Protein AF-A0A2Z2DZ79-F1 (afdb_monomer)

pLDDT: mean 79.97, std 24.57, range [27.0, 98.38]

Foldseek 3Di:
DEQFQFKFADKDWFWPFWAWDPVFDDHIAHAPGAGETETEGPDDQAFTWIKIKTDGHPPVQKIKIKIWDDHSDCVPDFIKIKIFIDGPVDDDGRCCRVPNDPLQGMDMDTADDWDWHDNQQWIKTWHWHGDPDSWIKIFIYIGGPDPVRGGPVVCVVVVHDDDPPVPPDDDDDDDDDDDDDDDDDDDDDDDDDDDDDDPPPDDGHIHTYD

Sequence (210 aa):
ENWSRFRLSSPQLEIKSGKVLDEFAPVNIDPGKQEICVIGNAGALSGTNGVIRWDIGSETGKTLSVMWSIPYNMQFWSTWVAVGLTSRQDLPTYKEMYSGKDETRFVRTKSGREFEFSDGQFLLKTYMDGGANSKPVLHLGLVPFNENDIASSIRKKLKLPVTNEDDFGLPHVAEKSSSLTNNAERLQSTCFCPCGAISVSRCGFNIVLL

Radius of gyration: 22.06 Å; Cα contacts (8 Å, |Δi|>4): 433; chains: 1; bounding box: 68×40×61 Å

Structure (mmCIF, N/CA/C/O backbone):
data_AF-A0A2Z2DZ79-F1
#
_entry.id   AF-A0A2Z2DZ79-F1
#
loop_
_atom_site.group_PDB
_atom_site.id
_atom_site.type_symbol
_atom_site.label_atom_id
_atom_site.label_alt_id
_atom_site.label_comp_id
_atom_site.label_asym_id
_atom_site.label_entity_id
_atom_site.label_seq_id
_atom_site.pdbx_PDB_ins_code
_atom_site.Cartn_x
_atom_site.Cartn_y
_atom_site.Cartn_z
_atom_site.occupancy
_atom_site.B_iso_or_equiv
_atom_site.auth_seq_id
_atom_site.auth_comp_id
_atom_site.auth_asym_id
_atom_site.auth_atom_id
_atom_site.pdbx_PDB_model_num
ATOM 1 N N . GLU A 1 1 ? -1.569 -6.706 4.201 1.00 95.00 1 GLU A N 1
ATOM 2 C CA . GLU A 1 1 ? -2.491 -7.463 5.036 1.00 95.00 1 GLU A CA 1
ATOM 3 C C . GLU A 1 1 ? -3.337 -6.412 5.690 1.00 95.00 1 GLU A C 1
ATOM 5 O O . GLU A 1 1 ? -2.799 -5.406 6.149 1.00 95.00 1 GLU A O 1
ATOM 10 N N . ASN A 1 2 ? -4.644 -6.576 5.618 1.00 97.75 2 ASN A N 1
ATOM 11 C CA . ASN A 1 2 ? -5.560 -5.604 6.167 1.00 97.75 2 ASN A CA 1
ATOM 12 C C . ASN A 1 2 ? -5.906 -6.020 7.593 1.00 97.75 2 ASN A C 1
ATOM 14 O O . ASN A 1 2 ? -6.683 -6.954 7.774 1.00 97.75 2 ASN A O 1
ATOM 18 N N . TRP A 1 3 ? -5.328 -5.356 8.597 1.00 97.81 3 TRP A N 1
ATOM 19 C CA . TRP A 1 3 ? -5.643 -5.659 9.992 1.00 97.81 3 TRP A CA 1
ATOM 20 C C . TRP A 1 3 ? -6.877 -4.920 10.505 1.00 97.81 3 TRP A C 1
ATOM 22 O O . TRP A 1 3 ? -7.360 -5.199 11.603 1.00 97.81 3 TRP A O 1
ATOM 32 N N . SER A 1 4 ? -7.402 -3.992 9.709 1.00 97.38 4 SER A N 1
ATOM 33 C CA . SER A 1 4 ? -8.559 -3.190 10.071 1.00 97.38 4 SER A CA 1
ATOM 34 C C . SER A 1 4 ? -9.879 -3.886 9.738 1.00 97.38 4 SER A C 1
ATOM 36 O O . SER A 1 4 ? -9.943 -4.775 8.886 1.00 97.38 4 SER A O 1
ATOM 38 N N . ARG A 1 5 ? -10.953 -3.447 10.394 1.00 96.69 5 ARG A N 1
ATOM 39 C CA . ARG A 1 5 ? -12.340 -3.802 10.082 1.00 96.69 5 ARG A CA 1
ATOM 40 C C . ARG A 1 5 ? -12.837 -3.157 8.786 1.00 96.69 5 ARG A C 1
ATOM 42 O O . ARG A 1 5 ? -13.882 -3.550 8.280 1.00 96.69 5 ARG A O 1
ATOM 49 N N . PHE A 1 6 ? -12.102 -2.184 8.249 1.00 97.69 6 PHE A N 1
ATOM 50 C CA . PHE A 1 6 ? -12.453 -1.478 7.022 1.00 97.69 6 PHE A CA 1
ATOM 51 C C . PHE A 1 6 ? -11.978 -2.263 5.810 1.00 97.69 6 PHE A C 1
ATOM 53 O O . PHE A 1 6 ? -10.841 -2.723 5.764 1.00 97.69 6 PHE A O 1
ATOM 60 N N . ARG A 1 7 ? -12.827 -2.403 4.793 1.00 97.62 7 ARG A N 1
ATOM 61 C CA . ARG A 1 7 ? -12.432 -3.031 3.530 1.00 97.62 7 ARG A CA 1
ATOM 62 C C . ARG A 1 7 ? -11.525 -2.091 2.731 1.00 97.62 7 ARG A C 1
ATOM 64 O O . ARG A 1 7 ? -11.863 -0.922 2.554 1.00 97.62 7 ARG A O 1
ATOM 71 N N . LEU A 1 8 ? -10.426 -2.618 2.190 1.00 98.19 8 LEU A N 1
ATOM 72 C CA . LEU A 1 8 ? -9.636 -1.913 1.179 1.00 98.19 8 LEU A CA 1
ATOM 73 C C . LEU A 1 8 ? -10.311 -2.094 -0.173 1.00 98.19 8 LEU A C 1
ATOM 75 O O . LEU A 1 8 ? -10.482 -3.220 -0.641 1.00 98.19 8 LEU A O 1
ATOM 79 N N . SER A 1 9 ? -10.737 -0.995 -0.776 1.00 97.56 9 SER A N 1
ATOM 80 C CA . SER A 1 9 ? -11.612 -1.002 -1.946 1.00 97.56 9 SER A CA 1
ATOM 81 C C . SER A 1 9 ? -11.078 -0.123 -3.067 1.00 97.56 9 SER A C 1
ATOM 83 O O . SER A 1 9 ? -10.158 0.666 -2.857 1.00 97.56 9 SER A O 1
ATOM 85 N N . SER A 1 10 ? -11.659 -0.276 -4.257 1.00 96.06 10 SER A N 1
ATOM 86 C CA . SER A 1 10 ? -11.358 0.547 -5.432 1.00 96.06 10 SER A CA 1
ATOM 87 C C . SER A 1 10 ? -9.857 0.588 -5.745 1.00 96.06 10 SER A C 1
ATOM 89 O O . SER A 1 10 ? -9.269 1.669 -5.701 1.00 96.06 10 SER A O 1
ATOM 91 N N . PRO A 1 11 ? -9.211 -0.563 -6.030 1.00 96.62 11 PRO A N 1
ATOM 92 C CA . PRO A 1 11 ? -7.806 -0.581 -6.402 1.00 96.62 11 PRO A CA 1
ATOM 93 C C . PRO A 1 11 ? -7.573 0.325 -7.612 1.00 96.62 11 PRO A C 1
ATOM 95 O O . PRO A 1 11 ? -8.168 0.132 -8.672 1.00 96.62 11 PRO A O 1
ATOM 98 N N . GLN A 1 12 ? -6.696 1.311 -7.459 1.00 96.25 12 GLN A N 1
ATOM 99 C CA . GLN A 1 12 ? -6.299 2.217 -8.533 1.00 96.25 12 GLN A CA 1
ATOM 100 C C . GLN A 1 12 ? -4.823 2.037 -8.828 1.00 96.25 12 GLN A C 1
ATOM 102 O O . GLN A 1 12 ? -3.996 2.002 -7.918 1.00 96.25 12 GLN A O 1
ATOM 107 N N . LEU A 1 13 ? -4.490 1.969 -10.111 1.00 95.31 13 LEU A N 1
ATOM 108 C CA . LEU A 1 13 ? -3.145 1.675 -10.562 1.00 95.31 13 LEU A CA 1
ATOM 109 C C . LEU A 1 13 ? -2.603 2.806 -11.435 1.00 95.31 13 LEU A C 1
ATOM 111 O O . LEU A 1 13 ? -3.198 3.170 -12.445 1.00 95.31 13 LEU A O 1
ATOM 115 N N . GLU A 1 14 ? -1.436 3.324 -11.070 1.00 95.94 14 GLU A N 1
ATOM 116 C CA . GLU A 1 14 ? -0.640 4.239 -11.883 1.00 95.94 14 GLU A CA 1
ATOM 117 C C . GLU A 1 14 ? 0.684 3.552 -12.243 1.00 95.94 14 GLU A C 1
ATOM 119 O O . GLU A 1 14 ? 1.668 3.668 -11.514 1.00 95.94 14 GLU A O 1
ATOM 124 N N . ILE A 1 15 ? 0.721 2.823 -13.363 1.00 94.38 15 ILE A N 1
ATOM 125 C CA . ILE A 1 15 ? 1.962 2.221 -13.878 1.00 94.38 15 ILE A CA 1
ATOM 126 C C . ILE A 1 15 ? 2.735 3.246 -14.705 1.00 94.38 15 ILE A C 1
ATOM 128 O O . ILE A 1 15 ? 2.189 3.848 -15.630 1.00 94.38 15 ILE A O 1
ATOM 132 N N . LYS A 1 16 ? 4.026 3.412 -14.404 1.00 94.44 16 LYS A N 1
ATOM 133 C CA . LYS A 1 16 ? 4.978 4.134 -15.263 1.00 94.44 16 LYS A CA 1
ATOM 134 C C . LYS A 1 16 ? 5.796 3.171 -16.124 1.00 94.44 16 LYS A C 1
ATOM 136 O O . LYS A 1 16 ? 6.059 3.478 -17.283 1.00 94.44 16 LYS A O 1
ATOM 141 N N . SER A 1 17 ? 6.155 2.009 -15.582 1.00 92.38 17 SER A N 1
ATOM 142 C CA . SER A 1 17 ? 6.848 0.924 -16.283 1.00 92.38 17 SER A CA 1
ATOM 143 C C . SER A 1 17 ? 6.480 -0.424 -15.671 1.00 92.38 17 SER A C 1
ATOM 145 O O . SER A 1 17 ? 6.331 -0.541 -14.453 1.00 92.38 17 SER A O 1
ATOM 147 N N . GLY A 1 18 ? 6.393 -1.454 -16.510 1.00 91.56 18 GLY A N 1
ATOM 148 C CA . GLY A 1 18 ? 5.979 -2.801 -16.119 1.00 91.56 18 GLY A CA 1
ATOM 149 C C . GLY A 1 18 ? 4.565 -3.146 -16.582 1.00 91.56 18 GLY A C 1
ATOM 150 O O . GLY A 1 18 ? 3.892 -2.352 -17.238 1.00 91.56 18 GLY A O 1
ATOM 151 N N . LYS A 1 19 ? 4.129 -4.360 -16.261 1.00 92.25 19 LYS A N 1
ATOM 152 C CA . LYS A 1 19 ? 2.806 -4.891 -16.571 1.00 92.25 19 LYS A CA 1
ATOM 153 C C . LYS A 1 19 ? 2.310 -5.720 -15.390 1.00 92.25 19 LYS A C 1
ATOM 155 O O . LYS A 1 19 ? 3.049 -6.522 -14.828 1.00 92.25 19 LYS A O 1
ATOM 160 N N . VAL A 1 20 ? 1.050 -5.527 -15.024 1.00 92.50 20 VAL A N 1
ATOM 161 C CA . VAL A 1 20 ? 0.375 -6.380 -14.040 1.00 92.50 20 VAL A CA 1
ATOM 162 C C . VAL A 1 20 ? 0.047 -7.719 -14.689 1.00 92.50 20 VAL A C 1
ATOM 164 O O . VAL A 1 20 ? -0.392 -7.756 -15.839 1.00 92.50 20 VAL A O 1
ATOM 167 N N . LEU A 1 21 ? 0.285 -8.816 -13.975 1.00 90.50 21 LEU A N 1
ATOM 168 C CA . LEU A 1 21 ? -0.169 -10.128 -14.422 1.00 90.50 21 LEU A CA 1
ATOM 169 C C . LEU A 1 21 ? -1.670 -10.226 -14.154 1.00 90.50 21 LEU A C 1
ATOM 171 O O . LEU A 1 21 ? -2.088 -10.071 -13.011 1.00 90.50 21 LEU A O 1
ATOM 175 N N . ASP A 1 22 ? -2.462 -10.499 -15.190 1.00 89.38 22 ASP A N 1
ATOM 176 C CA . ASP A 1 22 ? -3.930 -10.444 -15.112 1.00 89.38 22 ASP A CA 1
ATOM 177 C C . ASP A 1 22 ? -4.507 -11.379 -14.029 1.00 89.38 22 ASP A C 1
ATOM 179 O O . ASP A 1 22 ? -5.455 -11.013 -13.340 1.00 89.38 22 ASP A O 1
ATOM 183 N N . GLU A 1 23 ? -3.890 -12.548 -13.817 1.00 90.56 23 GLU A N 1
ATOM 184 C CA . GLU A 1 23 ? -4.270 -13.513 -12.768 1.00 90.56 23 GLU A CA 1
ATOM 185 C C . GLU A 1 23 ? -4.025 -12.990 -11.339 1.00 90.56 23 GLU A C 1
ATOM 187 O O . GLU A 1 23 ? -4.678 -13.420 -10.393 1.00 90.56 23 GLU A O 1
ATOM 192 N N . PHE A 1 24 ? -3.118 -12.023 -11.184 1.00 92.56 24 PHE A N 1
ATOM 193 C CA . PHE A 1 24 ? -2.715 -11.439 -9.904 1.00 92.56 24 PHE A CA 1
ATOM 194 C C . PHE A 1 24 ? -2.905 -9.920 -9.889 1.00 92.56 24 PHE A C 1
ATOM 196 O O . PHE A 1 24 ? -2.096 -9.183 -9.312 1.00 92.56 24 PHE A O 1
ATOM 203 N N . ALA A 1 25 ? -3.950 -9.437 -10.559 1.00 93.44 25 ALA A N 1
ATOM 204 C CA . ALA A 1 25 ? -4.287 -8.027 -10.544 1.00 93.44 25 ALA A CA 1
ATOM 205 C C . ALA A 1 25 ? -4.684 -7.563 -9.127 1.00 93.44 25 ALA A C 1
ATOM 207 O O . ALA A 1 25 ? -5.243 -8.343 -8.355 1.00 93.44 25 ALA A O 1
ATOM 208 N N . PRO A 1 26 ? -4.430 -6.293 -8.759 1.00 94.69 26 PRO A N 1
ATOM 209 C CA . PRO A 1 26 ? -4.903 -5.744 -7.495 1.00 94.69 26 PRO A CA 1
ATOM 210 C C . PRO A 1 26 ? -6.422 -5.890 -7.344 1.00 94.69 26 PRO A C 1
ATOM 212 O O . PRO A 1 26 ? -7.187 -5.433 -8.193 1.00 94.69 26 PRO A O 1
ATOM 215 N N . VAL A 1 27 ? -6.856 -6.471 -6.227 1.00 96.31 27 VAL A N 1
ATOM 216 C CA . VAL A 1 27 ? -8.272 -6.643 -5.877 1.00 96.31 27 VAL A CA 1
ATOM 217 C C . VAL A 1 27 ? -8.623 -5.888 -4.595 1.00 96.31 27 VAL A C 1
ATOM 219 O O . VAL A 1 27 ? -7.759 -5.335 -3.908 1.00 96.31 27 VAL A O 1
ATOM 222 N N . ASN A 1 28 ? -9.914 -5.862 -4.267 1.00 97.50 28 ASN A N 1
ATOM 223 C CA . ASN A 1 28 ? -10.387 -5.390 -2.971 1.00 97.50 28 ASN A CA 1
ATOM 224 C C . ASN A 1 28 ? -9.962 -6.370 -1.863 1.00 97.50 28 ASN A C 1
ATOM 226 O O . ASN A 1 28 ? -10.183 -7.570 -2.006 1.00 97.50 28 ASN A O 1
ATOM 230 N N . ILE A 1 29 ? -9.459 -5.866 -0.734 1.00 97.81 29 ILE A N 1
ATOM 231 C CA . ILE A 1 29 ? -8.951 -6.686 0.378 1.00 97.81 29 ILE A CA 1
ATOM 232 C C . ILE A 1 29 ? -9.915 -6.604 1.557 1.00 97.81 29 ILE A C 1
ATOM 234 O O . ILE A 1 29 ? -10.105 -5.542 2.160 1.00 97.81 29 ILE A O 1
ATOM 238 N N . ASP A 1 30 ? -10.509 -7.743 1.897 1.00 97.62 30 ASP A N 1
ATOM 239 C CA . ASP A 1 30 ? -11.457 -7.842 3.000 1.00 97.62 30 ASP A CA 1
ATOM 240 C C . ASP A 1 30 ? -10.807 -7.675 4.386 1.00 97.62 30 ASP A C 1
ATOM 242 O O . ASP A 1 30 ? -9.598 -7.880 4.548 1.00 97.62 30 ASP A O 1
ATOM 246 N N . PRO A 1 31 ? -11.594 -7.299 5.408 1.00 97.81 31 PRO A N 1
ATOM 247 C CA . PRO A 1 31 ? -11.111 -7.181 6.779 1.00 97.81 31 PRO A CA 1
ATOM 248 C C . PRO A 1 31 ? -10.427 -8.451 7.297 1.00 97.81 31 PRO A C 1
ATOM 250 O O . PRO A 1 31 ? -10.979 -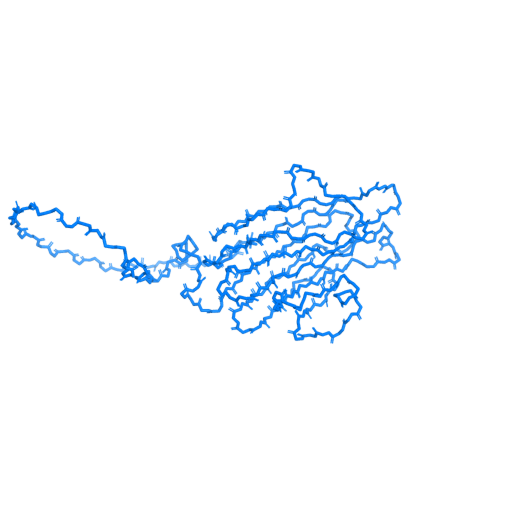9.554 7.248 1.00 97.81 31 PRO A O 1
ATOM 253 N N . GLY A 1 32 ? -9.213 -8.303 7.828 1.00 95.75 32 GLY A N 1
ATOM 254 C CA . GLY A 1 32 ? -8.418 -9.413 8.357 1.00 95.75 32 GLY A CA 1
ATOM 255 C C . GLY A 1 32 ? -7.926 -10.404 7.300 1.00 95.75 32 GLY A C 1
ATOM 256 O O . GLY A 1 32 ? -7.592 -11.544 7.640 1.00 95.75 32 GLY A O 1
ATOM 257 N N . LYS A 1 33 ? -7.929 -10.006 6.023 1.00 96.88 33 LYS A N 1
ATOM 258 C CA . LYS A 1 33 ? -7.415 -10.796 4.902 1.00 96.88 33 LYS A CA 1
ATOM 259 C C . LYS A 1 33 ? -6.097 -10.241 4.375 1.00 96.88 33 LYS A C 1
ATOM 261 O O . LYS A 1 33 ? -5.703 -9.091 4.599 1.00 96.88 33 LYS A O 1
ATOM 266 N N . GLN A 1 34 ? -5.419 -11.107 3.641 1.00 95.00 34 GLN A N 1
ATOM 267 C CA . GLN A 1 34 ? -4.212 -10.808 2.903 1.00 95.00 34 GLN A CA 1
ATOM 268 C C . GLN A 1 34 ? -4.425 -11.253 1.462 1.00 95.00 34 GLN A C 1
ATOM 270 O O . GLN A 1 34 ? -4.861 -12.375 1.238 1.00 95.00 34 GLN A O 1
ATOM 275 N N . GLU A 1 35 ? -4.060 -10.391 0.522 1.00 94.94 35 GLU A N 1
ATOM 276 C CA . GLU A 1 35 ? -4.033 -10.712 -0.905 1.00 94.94 35 GLU A CA 1
ATOM 277 C C . GLU A 1 35 ? -2.590 -10.759 -1.429 1.00 94.94 35 GLU A C 1
ATOM 279 O O . GLU A 1 35 ? -1.631 -10.627 -0.661 1.00 94.94 35 GLU A O 1
ATOM 284 N N . ILE A 1 36 ? -2.422 -10.970 -2.731 1.00 94.38 36 ILE A N 1
ATOM 285 C CA . ILE A 1 36 ? -1.136 -10.867 -3.427 1.00 94.38 36 ILE A CA 1
ATOM 286 C C . ILE A 1 36 ? -1.382 -10.158 -4.756 1.00 94.38 36 ILE A C 1
ATOM 288 O O . ILE A 1 36 ? -2.388 -10.398 -5.416 1.00 94.38 36 ILE A O 1
ATOM 292 N N . CYS A 1 37 ? -0.455 -9.287 -5.144 1.00 93.06 37 CYS A N 1
ATOM 293 C CA . CYS A 1 37 ? -0.412 -8.692 -6.476 1.00 93.06 37 CYS A CA 1
ATOM 294 C C . CYS A 1 37 ? 0.949 -8.987 -7.106 1.00 93.06 37 CYS A C 1
ATOM 296 O O . CYS A 1 37 ? 1.968 -8.941 -6.405 1.00 93.06 37 CYS A O 1
ATOM 298 N N . VAL A 1 38 ? 0.964 -9.272 -8.412 1.00 94.00 38 VAL A N 1
ATOM 299 C CA . VAL A 1 38 ? 2.201 -9.531 -9.157 1.00 94.00 38 VAL A CA 1
ATOM 300 C C . VAL A 1 38 ? 2.356 -8.556 -10.317 1.00 94.00 38 VAL A C 1
ATOM 302 O O . VAL A 1 38 ? 1.483 -8.437 -11.180 1.00 94.00 38 VAL A O 1
ATOM 305 N N . ILE A 1 39 ? 3.500 -7.871 -10.351 1.00 93.25 39 ILE A N 1
ATOM 306 C CA . ILE A 1 39 ? 3.833 -6.891 -11.390 1.00 93.25 39 ILE A CA 1
ATOM 307 C C . ILE A 1 39 ? 5.177 -7.270 -11.982 1.00 93.25 39 ILE A C 1
ATOM 309 O O . ILE A 1 39 ? 6.182 -7.278 -11.276 1.00 93.25 39 ILE A O 1
ATOM 313 N N . GLY A 1 40 ? 5.174 -7.582 -13.272 1.00 88.50 40 GLY A N 1
ATOM 314 C CA . GLY A 1 40 ? 6.362 -7.938 -14.034 1.00 88.50 40 GLY A CA 1
ATOM 315 C C . GLY A 1 40 ? 6.895 -6.775 -14.861 1.00 88.50 40 GLY A C 1
ATOM 316 O O . GLY A 1 40 ? 6.210 -5.774 -15.098 1.00 88.50 40 GLY A O 1
ATOM 317 N N . ASN A 1 41 ? 8.116 -6.909 -15.362 1.00 84.94 41 ASN A N 1
ATOM 318 C CA . ASN A 1 41 ? 8.631 -6.050 -16.421 1.00 84.94 41 ASN A CA 1
ATOM 319 C C . ASN A 1 41 ? 7.824 -6.194 -17.729 1.00 84.94 41 ASN A C 1
ATOM 321 O O . ASN A 1 41 ? 7.319 -7.259 -18.072 1.00 84.94 41 ASN A O 1
ATOM 325 N N . ALA A 1 42 ? 7.712 -5.101 -18.488 1.00 79.19 42 ALA A N 1
ATOM 326 C CA . ALA A 1 42 ? 7.020 -5.103 -19.783 1.00 79.19 42 ALA A CA 1
ATOM 327 C C . ALA A 1 42 ? 7.952 -5.455 -20.962 1.00 79.19 42 ALA A C 1
ATOM 329 O O . ALA A 1 42 ? 7.480 -5.680 -22.074 1.00 79.19 42 ALA A O 1
ATOM 330 N N . GLY A 1 43 ? 9.271 -5.500 -20.738 1.00 76.25 43 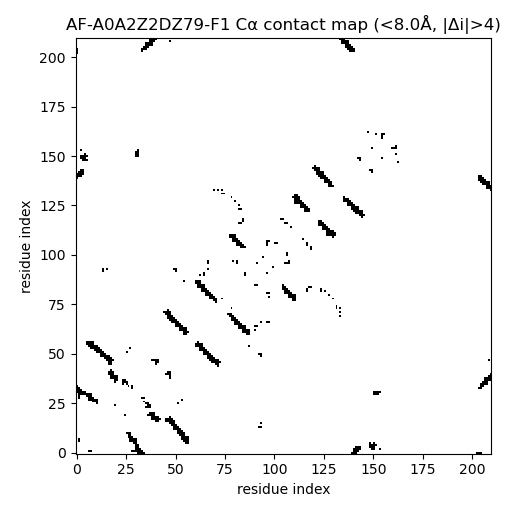GLY A N 1
ATOM 331 C CA . GLY A 1 43 ? 10.272 -5.795 -21.761 1.00 76.25 43 GLY A CA 1
ATOM 332 C C . GLY A 1 43 ? 11.666 -6.097 -21.199 1.00 76.25 43 GLY A C 1
ATOM 333 O O . GLY A 1 43 ? 11.929 -5.965 -20.003 1.00 76.25 43 GLY A O 1
ATOM 334 N N . ALA A 1 44 ? 12.578 -6.494 -22.092 1.00 67.44 44 ALA A N 1
ATOM 335 C CA . ALA A 1 44 ? 13.868 -7.094 -21.737 1.00 67.44 44 ALA A CA 1
ATOM 336 C C . ALA A 1 44 ? 14.837 -6.176 -20.968 1.00 67.44 44 ALA A C 1
ATOM 338 O O . ALA A 1 44 ? 15.655 -6.684 -20.216 1.00 67.44 44 ALA A O 1
ATOM 339 N N . LEU A 1 45 ? 14.753 -4.852 -21.138 1.00 76.94 45 LEU A N 1
ATOM 340 C CA . LEU A 1 45 ? 15.653 -3.871 -20.504 1.00 76.94 45 LEU A CA 1
ATOM 341 C C . LEU A 1 45 ? 14.900 -2.855 -19.627 1.00 76.94 45 LEU A C 1
ATOM 343 O O . LEU A 1 45 ? 15.395 -1.760 -19.362 1.00 76.94 45 LEU A O 1
ATOM 347 N N . SER A 1 46 ? 13.677 -3.189 -19.208 1.00 83.31 46 SER A N 1
ATOM 348 C CA . SER A 1 46 ? 12.830 -2.317 -18.388 1.00 83.31 46 SER A CA 1
ATOM 349 C C . SER A 1 46 ? 12.698 -2.859 -16.970 1.00 83.31 46 SER A C 1
ATOM 351 O O . SER A 1 46 ? 12.515 -4.059 -16.790 1.00 83.31 46 SER A O 1
ATOM 353 N N . GLY A 1 47 ? 12.746 -1.967 -15.983 1.00 88.62 47 GLY A N 1
ATOM 354 C CA . GLY A 1 47 ? 12.328 -2.272 -14.617 1.00 88.62 47 GLY A CA 1
ATOM 355 C C . GLY A 1 47 ? 10.819 -2.090 -14.429 1.00 88.62 47 GLY A C 1
ATOM 356 O O . GLY A 1 47 ? 10.083 -1.857 -15.396 1.00 88.62 47 GLY A O 1
ATOM 357 N N . THR A 1 48 ? 10.361 -2.127 -13.180 1.00 93.19 48 THR A N 1
ATOM 358 C CA . THR A 1 48 ? 8.958 -1.874 -12.826 1.00 93.19 48 THR A CA 1
ATOM 359 C C . THR A 1 48 ? 8.853 -0.691 -11.881 1.00 93.19 48 THR A C 1
ATOM 361 O O . THR A 1 48 ? 9.617 -0.562 -10.926 1.00 93.19 48 THR A O 1
ATOM 364 N N . ASN A 1 49 ? 7.918 0.212 -12.149 1.00 95.00 49 ASN A N 1
ATOM 365 C CA . ASN A 1 49 ? 7.642 1.326 -11.257 1.00 95.00 49 ASN A CA 1
ATOM 366 C C . ASN A 1 49 ? 6.215 1.848 -11.421 1.00 95.00 49 ASN A C 1
ATOM 368 O O . ASN A 1 49 ? 5.635 1.851 -12.512 1.00 95.00 49 ASN A O 1
ATOM 372 N N . GLY A 1 50 ? 5.645 2.289 -10.308 1.00 96.69 50 GLY A N 1
ATOM 373 C CA . GLY A 1 50 ? 4.268 2.748 -10.266 1.00 96.69 50 GLY A CA 1
ATOM 374 C C . GLY A 1 50 ? 3.758 2.957 -8.852 1.00 96.69 50 GLY A C 1
ATOM 375 O O . GLY A 1 50 ? 4.518 2.891 -7.884 1.00 96.69 50 GLY A O 1
ATOM 376 N N . VAL A 1 51 ? 2.462 3.242 -8.761 1.00 97.88 51 VAL A N 1
ATOM 377 C CA . VAL A 1 51 ? 1.719 3.382 -7.506 1.00 97.88 51 VAL A CA 1
ATOM 378 C C . VAL A 1 51 ? 0.447 2.544 -7.583 1.00 97.88 51 VAL A C 1
ATOM 380 O O . VAL A 1 51 ? -0.267 2.605 -8.584 1.00 97.88 51 VAL A O 1
ATOM 383 N N . ILE A 1 52 ? 0.145 1.790 -6.527 1.00 97.50 52 ILE A N 1
ATOM 384 C CA . ILE A 1 52 ? -1.175 1.195 -6.302 1.00 97.50 52 ILE A CA 1
ATOM 385 C C . ILE A 1 52 ? -1.821 1.919 -5.132 1.00 97.50 52 ILE A C 1
ATOM 387 O O . ILE A 1 52 ? -1.149 2.244 -4.150 1.00 97.50 52 ILE A O 1
ATOM 391 N N . ARG A 1 53 ? -3.124 2.162 -5.237 1.00 97.81 53 ARG A N 1
ATOM 392 C CA . ARG A 1 53 ? -3.914 2.803 -4.194 1.00 97.81 53 ARG A CA 1
ATOM 393 C C . ARG A 1 53 ? -5.148 1.986 -3.850 1.00 97.81 53 ARG A C 1
ATOM 395 O O . ARG A 1 53 ? -5.704 1.336 -4.731 1.00 97.81 53 ARG A O 1
ATOM 402 N N . TRP A 1 54 ? -5.580 2.069 -2.597 1.00 98.25 54 TRP A N 1
ATOM 403 C CA . TRP A 1 54 ? -6.850 1.519 -2.121 1.00 98.25 54 TRP A CA 1
ATOM 404 C C . TRP A 1 54 ? -7.532 2.490 -1.169 1.00 98.25 54 TRP A C 1
ATOM 406 O O . TRP A 1 54 ? -6.895 3.023 -0.263 1.00 98.25 54 TRP A O 1
ATOM 416 N N . ASP A 1 55 ? -8.839 2.650 -1.311 1.00 97.88 55 ASP A N 1
ATOM 417 C CA . ASP A 1 55 ? -9.655 3.386 -0.351 1.00 97.88 55 ASP A CA 1
ATOM 418 C C . ASP A 1 55 ? -9.916 2.534 0.897 1.00 97.88 55 ASP A C 1
ATOM 420 O O . ASP A 1 55 ? -10.283 1.360 0.783 1.00 97.88 55 ASP A O 1
ATOM 424 N N . ILE A 1 56 ? -9.750 3.117 2.085 1.00 97.75 56 ILE A N 1
ATOM 425 C CA . ILE A 1 56 ? -9.845 2.423 3.377 1.00 97.75 56 ILE A CA 1
ATOM 426 C C . ILE A 1 56 ? -11.245 2.618 3.962 1.00 97.75 56 ILE A C 1
ATOM 428 O O . ILE A 1 56 ? -11.447 3.478 4.807 1.00 97.75 56 ILE A O 1
ATOM 432 N N . GLY A 1 57 ? -12.239 1.840 3.538 1.00 94.56 57 GLY A N 1
ATOM 433 C CA . GLY A 1 57 ? -13.631 2.086 3.938 1.00 94.56 57 GLY A CA 1
ATOM 434 C C . GLY A 1 57 ? -14.178 3.432 3.429 1.00 94.56 57 GLY A C 1
ATOM 435 O O . GLY A 1 57 ? -13.454 4.387 3.149 1.00 94.56 57 GLY A O 1
ATOM 436 N N . SER A 1 58 ? -15.492 3.525 3.266 1.00 90.44 58 SER A N 1
ATOM 437 C CA . SER A 1 58 ? -16.131 4.756 2.776 1.00 90.44 58 SER A CA 1
ATOM 438 C C . SER A 1 58 ? -16.084 5.901 3.790 1.00 90.44 58 SER A C 1
ATOM 440 O O . SER A 1 58 ? -15.995 7.066 3.413 1.00 90.44 58 SER A O 1
ATOM 442 N N . GLU A 1 59 ? -16.139 5.553 5.068 1.00 91.88 59 GLU A N 1
ATOM 443 C CA . GLU A 1 59 ? -16.341 6.432 6.213 1.00 91.88 59 GLU A CA 1
ATOM 444 C C . GLU A 1 59 ? -15.055 7.089 6.714 1.00 91.88 59 GLU A C 1
ATOM 446 O O . GLU A 1 59 ? -15.118 8.120 7.377 1.00 91.88 59 GLU A O 1
ATOM 451 N N . THR A 1 60 ? -13.883 6.534 6.391 1.00 94.69 60 THR A N 1
ATOM 452 C CA . THR A 1 60 ? -12.610 7.117 6.842 1.00 94.69 60 THR A CA 1
ATOM 453 C C . THR A 1 60 ? -12.185 8.303 5.977 1.00 94.69 60 THR A C 1
ATOM 455 O O . THR A 1 60 ? -11.421 9.151 6.431 1.00 94.69 60 THR A O 1
ATOM 458 N N . GLY A 1 61 ? -12.634 8.347 4.715 1.00 95.06 61 GLY A N 1
ATOM 459 C CA . GLY A 1 61 ? -12.175 9.318 3.719 1.00 95.06 61 GLY A CA 1
ATOM 460 C C . GLY A 1 61 ? -10.700 9.170 3.315 1.00 95.06 61 GLY A C 1
ATOM 461 O O . GLY A 1 61 ? -10.173 10.059 2.644 1.00 95.06 61 GLY A O 1
ATOM 462 N N . LYS A 1 62 ? -10.031 8.078 3.713 1.00 96.62 62 LYS A N 1
ATOM 463 C CA . LYS A 1 62 ? -8.593 7.860 3.509 1.00 96.62 62 LYS A CA 1
ATOM 464 C C . LYS A 1 62 ? -8.304 6.865 2.390 1.00 96.62 62 LYS A C 1
ATOM 466 O O . LYS A 1 62 ? -9.036 5.899 2.179 1.00 96.62 62 LYS A O 1
ATOM 471 N N . THR A 1 63 ? -7.162 7.064 1.748 1.00 97.94 63 THR A N 1
ATOM 472 C CA . THR A 1 63 ? -6.619 6.202 0.704 1.00 97.94 63 THR A CA 1
ATOM 473 C C . THR A 1 63 ? -5.194 5.794 1.074 1.00 97.94 63 THR A C 1
ATOM 475 O O . THR A 1 63 ? -4.323 6.628 1.327 1.00 97.94 63 THR A O 1
ATOM 478 N N . LEU A 1 64 ? -4.951 4.486 1.087 1.00 98.25 64 LEU A N 1
ATOM 479 C CA . LEU A 1 64 ? -3.627 3.885 1.162 1.00 98.25 64 LEU A CA 1
ATOM 480 C C . LEU A 1 64 ? -2.953 4.011 -0.202 1.00 98.25 64 LEU A C 1
ATOM 482 O O . LEU A 1 64 ? -3.514 3.552 -1.191 1.00 98.25 64 LEU A O 1
ATOM 486 N N . SER A 1 65 ? -1.743 4.562 -0.249 1.00 98.06 65 SER A N 1
ATOM 487 C CA . SER A 1 65 ? -0.910 4.614 -1.455 1.00 98.06 65 SER A CA 1
ATOM 488 C C . SER A 1 65 ? 0.390 3.843 -1.251 1.00 98.06 65 SER A C 1
ATOM 490 O O . SER A 1 65 ? 1.057 3.999 -0.229 1.00 98.06 65 SER A O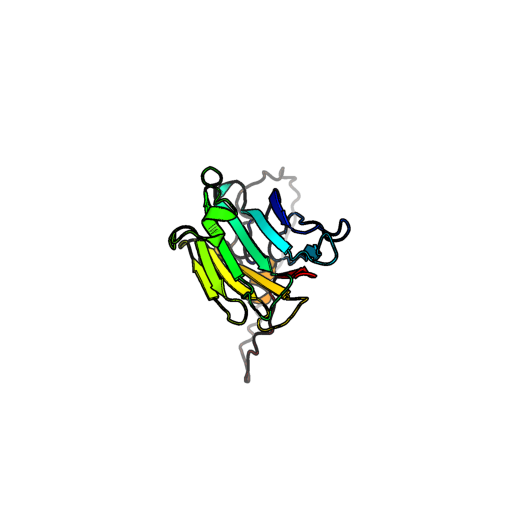 1
ATOM 492 N N . VAL A 1 66 ? 0.767 3.031 -2.238 1.00 97.94 66 VAL A N 1
ATOM 493 C CA . VAL A 1 66 ? 1.968 2.186 -2.230 1.00 97.94 66 VAL A CA 1
ATOM 494 C C . VAL A 1 66 ? 2.725 2.388 -3.535 1.00 97.94 66 VAL A C 1
ATOM 496 O O . VAL A 1 66 ? 2.253 1.993 -4.597 1.00 97.94 66 VAL A O 1
ATOM 499 N N . MET A 1 67 ? 3.905 2.995 -3.457 1.00 97.44 67 MET A N 1
ATOM 500 C CA . MET A 1 67 ? 4.810 3.215 -4.582 1.00 97.44 67 MET A CA 1
ATOM 501 C C . MET A 1 67 ? 5.957 2.214 -4.543 1.00 97.44 67 MET A C 1
ATOM 503 O O . MET A 1 67 ? 6.545 1.978 -3.485 1.00 97.44 67 MET A O 1
ATOM 507 N N . TRP A 1 68 ? 6.326 1.690 -5.708 1.00 96.06 68 TRP A N 1
ATOM 508 C CA . TRP A 1 68 ? 7.561 0.933 -5.895 1.00 96.06 68 TRP A CA 1
ATOM 509 C C . TRP A 1 68 ? 8.337 1.465 -7.096 1.00 96.06 68 TRP A C 1
ATOM 511 O O . TRP A 1 68 ? 7.774 1.978 -8.067 1.00 96.06 68 TRP A O 1
ATOM 521 N N . SER A 1 69 ? 9.654 1.302 -7.034 1.00 94.69 69 SER A N 1
ATOM 522 C CA . SER A 1 69 ? 10.550 1.531 -8.156 1.00 94.69 69 SER A CA 1
ATOM 523 C C . SER A 1 69 ? 11.691 0.530 -8.120 1.00 94.69 69 SER A C 1
ATOM 525 O O . SER A 1 69 ? 12.600 0.643 -7.297 1.00 94.69 69 SER A O 1
ATOM 527 N N . ILE A 1 70 ? 11.660 -0.412 -9.054 1.00 92.81 70 ILE A N 1
ATOM 528 C CA . ILE A 1 70 ? 12.664 -1.449 -9.260 1.00 92.81 70 ILE A CA 1
ATOM 529 C C . ILE A 1 70 ? 13.357 -1.165 -10.588 1.00 92.81 70 ILE A C 1
ATOM 531 O O . ILE A 1 70 ? 12.726 -1.247 -11.643 1.00 92.81 70 ILE A O 1
ATOM 535 N N . PRO A 1 71 ? 14.645 -0.804 -10.572 1.00 90.81 71 PRO A N 1
ATOM 536 C CA . PRO A 1 71 ? 15.396 -0.585 -11.795 1.00 90.81 71 PRO A CA 1
ATOM 537 C C . PRO A 1 71 ? 15.753 -1.917 -12.467 1.00 90.81 71 PRO A C 1
ATOM 539 O O . PRO A 1 71 ? 15.958 -2.924 -11.797 1.00 90.81 71 PRO A O 1
ATOM 542 N N . TYR A 1 72 ? 15.921 -1.897 -13.792 1.00 86.12 72 TYR A N 1
ATOM 543 C CA . TYR A 1 72 ? 16.458 -3.045 -14.533 1.00 86.12 72 TYR A CA 1
ATOM 544 C C . TYR A 1 72 ? 17.899 -3.375 -14.106 1.00 86.12 72 TYR A C 1
ATOM 546 O O . TYR A 1 72 ? 18.247 -4.527 -13.869 1.00 86.12 72 TYR A O 1
ATOM 554 N N . ASN A 1 73 ? 18.746 -2.345 -13.990 1.00 82.81 73 ASN A N 1
ATOM 555 C CA . ASN A 1 73 ? 20.150 -2.510 -13.633 1.00 82.81 73 ASN A CA 1
ATOM 556 C C . ASN A 1 73 ? 20.399 -2.123 -12.169 1.00 82.81 73 ASN A C 1
ATOM 558 O O . ASN A 1 73 ? 20.551 -0.944 -11.842 1.00 82.81 73 ASN A O 1
ATOM 562 N N . MET A 1 74 ? 20.488 -3.133 -11.304 1.00 83.00 74 MET A N 1
ATOM 563 C CA . MET A 1 74 ? 20.722 -2.954 -9.867 1.00 83.00 74 MET A CA 1
ATOM 564 C C . MET A 1 74 ? 22.178 -2.643 -9.496 1.00 83.00 74 MET A C 1
ATOM 566 O O . MET A 1 74 ? 22.451 -2.310 -8.347 1.00 83.00 74 MET A O 1
ATOM 570 N N . GLN A 1 75 ? 23.113 -2.705 -10.452 1.00 80.94 75 GLN A N 1
ATOM 571 C CA . GLN A 1 75 ? 24.503 -2.304 -10.215 1.00 80.94 75 GLN A CA 1
ATOM 572 C C . GLN A 1 75 ? 24.627 -0.786 -10.025 1.00 80.94 75 GLN A C 1
ATOM 574 O O . GLN A 1 75 ? 25.444 -0.325 -9.234 1.00 80.94 75 GLN A O 1
ATOM 579 N N . PHE A 1 76 ? 23.812 -0.009 -10.746 1.00 80.81 76 PHE A N 1
ATOM 580 C CA . PHE A 1 76 ? 23.865 1.459 -10.722 1.00 80.81 76 PHE A CA 1
ATOM 581 C C . PHE A 1 76 ? 22.712 2.096 -9.948 1.00 80.81 76 PHE A C 1
ATOM 583 O O . PHE A 1 76 ? 22.827 3.234 -9.496 1.00 80.81 76 PHE A O 1
ATOM 590 N N . TRP A 1 77 ? 21.601 1.379 -9.786 1.00 83.94 77 TRP A N 1
ATOM 591 C CA . TRP A 1 77 ? 20.368 1.932 -9.245 1.00 83.94 77 TRP A CA 1
ATOM 592 C C . TRP A 1 77 ? 19.864 1.110 -8.065 1.00 83.94 77 TRP A C 1
ATOM 594 O O . TRP A 1 77 ? 19.992 -0.108 -8.025 1.00 83.94 77 TRP A O 1
ATOM 604 N N . SER A 1 78 ? 19.266 1.794 -7.092 1.00 89.62 78 SER A N 1
ATOM 605 C CA . SER A 1 78 ? 18.654 1.154 -5.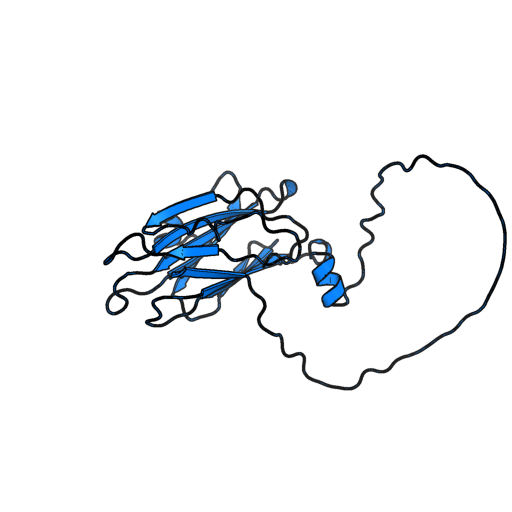927 1.00 89.62 78 SER A CA 1
ATOM 606 C C . SER A 1 78 ? 17.157 0.964 -6.127 1.00 89.62 78 SER A C 1
ATOM 608 O O . SER A 1 78 ? 16.505 1.798 -6.754 1.00 89.62 78 SER A O 1
ATOM 610 N N . THR A 1 79 ? 16.619 -0.090 -5.524 1.00 93.38 79 THR A N 1
ATOM 611 C CA . THR A 1 79 ? 15.178 -0.289 -5.392 1.00 93.38 79 THR A CA 1
ATOM 612 C C . THR A 1 79 ? 14.616 0.595 -4.277 1.00 93.38 79 THR A C 1
ATOM 614 O O . THR A 1 79 ? 15.214 0.744 -3.204 1.00 93.38 79 THR A O 1
ATOM 617 N N . TRP A 1 80 ? 13.467 1.210 -4.544 1.00 94.94 80 TRP A N 1
ATOM 618 C CA . TRP A 1 80 ? 12.794 2.133 -3.633 1.00 94.94 80 TRP A CA 1
ATOM 619 C C . TRP A 1 80 ? 11.339 1.742 -3.435 1.00 94.94 80 TRP A C 1
ATOM 621 O O . TRP A 1 80 ? 10.676 1.276 -4.360 1.00 94.94 80 TRP A O 1
ATOM 631 N N . VAL A 1 81 ? 10.845 2.013 -2.233 1.00 96.56 81 VAL A N 1
ATOM 632 C CA . VAL A 1 81 ? 9.444 1.863 -1.854 1.00 96.56 81 VAL A CA 1
ATOM 633 C C . VAL A 1 81 ? 8.999 3.111 -1.104 1.00 96.56 81 VAL A C 1
ATOM 635 O O . VAL A 1 81 ? 9.775 3.694 -0.343 1.00 96.56 81 VAL A O 1
ATOM 638 N N . ALA A 1 82 ? 7.757 3.532 -1.313 1.00 97.12 82 ALA A N 1
ATOM 639 C CA . ALA A 1 82 ? 7.108 4.504 -0.445 1.00 97.12 82 ALA A CA 1
ATOM 640 C C . ALA A 1 82 ? 5.692 4.056 -0.109 1.00 97.12 82 ALA A C 1
ATOM 642 O O . ALA A 1 82 ? 5.012 3.465 -0.944 1.00 97.12 82 ALA A O 1
ATOM 643 N N . VAL A 1 83 ? 5.247 4.368 1.102 1.00 98.06 83 VAL A N 1
ATOM 644 C CA . VAL A 1 83 ? 3.862 4.149 1.523 1.00 98.06 83 VAL A CA 1
ATOM 645 C C . VAL A 1 83 ? 3.319 5.408 2.171 1.00 98.06 83 VAL A C 1
ATOM 647 O O . VAL A 1 83 ? 4.081 6.186 2.748 1.00 98.06 83 VAL A O 1
ATOM 650 N N . GLY A 1 84 ? 2.014 5.616 2.060 1.00 97.38 84 GLY A N 1
ATOM 651 C CA . GLY A 1 84 ? 1.358 6.793 2.608 1.00 97.38 84 GLY A CA 1
ATOM 652 C C . GLY A 1 84 ? -0.133 6.605 2.811 1.00 97.38 84 GLY A C 1
ATOM 653 O O . GLY A 1 84 ? -0.749 5.709 2.227 1.00 97.38 84 GLY A O 1
ATOM 654 N N . LEU A 1 85 ? -0.693 7.481 3.637 1.00 97.50 85 LEU A N 1
ATOM 655 C CA . LEU A 1 85 ? -2.122 7.607 3.894 1.00 97.50 85 LEU A CA 1
ATOM 656 C C . LEU A 1 85 ? -2.507 9.039 3.560 1.00 97.50 85 LEU A C 1
ATOM 658 O O . LEU A 1 85 ? -1.980 9.977 4.156 1.00 97.50 85 LEU A O 1
ATOM 662 N N . THR A 1 86 ? -3.411 9.216 2.605 1.00 96.25 86 THR A N 1
ATOM 663 C CA . THR A 1 86 ? -3.871 10.548 2.203 1.00 96.25 86 THR A CA 1
ATOM 664 C C . THR A 1 86 ? -5.385 10.606 2.115 1.00 96.25 86 THR A C 1
ATOM 666 O O . THR A 1 86 ? -6.068 9.586 2.202 1.00 96.25 86 THR A O 1
ATOM 669 N N . SER A 1 87 ? -5.930 11.813 1.984 1.00 94.94 87 SER A N 1
ATOM 670 C CA . SER A 1 87 ? -7.350 11.973 1.685 1.00 94.94 87 SER A CA 1
ATOM 671 C C . SER A 1 87 ? -7.645 11.538 0.249 1.00 94.94 87 SER A C 1
ATOM 673 O O . SER A 1 87 ? -6.821 11.750 -0.643 1.00 94.94 87 SER A O 1
ATOM 675 N N . ARG A 1 88 ? -8.856 11.033 -0.010 1.00 90.44 88 ARG A N 1
ATOM 676 C CA . ARG A 1 88 ? -9.314 10.661 -1.361 1.00 90.44 88 ARG A CA 1
ATOM 677 C C . ARG A 1 88 ? -9.224 11.815 -2.378 1.00 90.44 88 ARG A C 1
ATOM 679 O O . ARG A 1 88 ? -9.136 11.563 -3.575 1.00 90.44 88 ARG A O 1
ATOM 686 N N . GLN A 1 89 ? -9.252 13.075 -1.929 1.00 90.12 89 GLN A N 1
ATOM 687 C CA . GLN A 1 89 ? -9.122 14.249 -2.811 1.00 90.12 89 GLN A CA 1
ATOM 688 C C . GLN A 1 89 ? -7.670 14.672 -3.083 1.00 90.12 89 GLN A C 1
ATOM 690 O O . GLN A 1 89 ? -7.442 15.453 -4.002 1.00 90.12 89 GLN A O 1
ATOM 695 N N . ASP A 1 90 ? -6.704 14.176 -2.309 1.00 92.81 90 ASP A N 1
ATOM 696 C CA . ASP A 1 90 ? -5.288 14.546 -2.406 1.00 92.81 90 ASP A CA 1
ATOM 697 C C . ASP A 1 90 ? -4.428 13.285 -2.555 1.00 92.81 90 ASP A C 1
ATOM 699 O O . ASP A 1 90 ? -3.737 12.836 -1.637 1.00 92.81 90 ASP A O 1
ATOM 703 N N . LEU A 1 91 ? -4.542 12.643 -3.718 1.00 94.88 91 LEU A N 1
ATOM 704 C CA . LEU A 1 91 ? -3.807 11.420 -4.022 1.00 94.88 91 LEU A CA 1
ATOM 705 C C . LEU A 1 91 ? -2.410 11.764 -4.553 1.00 94.88 91 LEU A C 1
ATOM 707 O O . LEU A 1 91 ? -2.307 12.392 -5.609 1.00 94.88 91 LEU A O 1
ATOM 711 N N . PRO A 1 92 ? -1.329 11.306 -3.898 1.00 94.81 92 PRO A N 1
ATOM 712 C CA . PRO A 1 92 ? 0.016 11.599 -4.354 1.00 94.81 92 PRO A CA 1
ATOM 713 C C . PRO A 1 92 ? 0.315 10.804 -5.627 1.00 94.81 92 PRO A C 1
ATOM 715 O O . PRO A 1 92 ? 0.053 9.600 -5.719 1.00 94.81 92 PRO A O 1
ATOM 718 N N . THR A 1 93 ? 0.883 11.471 -6.622 1.00 95.81 93 THR A N 1
ATOM 719 C CA . THR A 1 93 ? 1.354 10.867 -7.875 1.00 95.81 93 THR A CA 1
ATOM 720 C C . THR A 1 93 ? 2.627 10.049 -7.662 1.00 95.81 93 THR A C 1
ATOM 722 O O . THR A 1 93 ? 3.351 10.230 -6.678 1.00 95.81 93 THR A O 1
ATOM 725 N N . TYR A 1 94 ? 2.984 9.202 -8.635 1.00 96.44 94 TYR A N 1
ATOM 726 C CA . TYR A 1 94 ? 4.280 8.507 -8.621 1.00 96.44 94 TYR A CA 1
ATOM 727 C C . TYR A 1 94 ? 5.462 9.468 -8.418 1.00 96.44 94 TYR A C 1
ATOM 729 O O . TYR A 1 94 ? 6.368 9.196 -7.632 1.00 96.44 94 TYR A O 1
ATOM 737 N N . LYS A 1 95 ? 5.457 10.609 -9.119 1.00 95.69 95 LYS A N 1
ATOM 738 C CA . LYS A 1 95 ? 6.554 11.586 -9.072 1.00 95.69 95 LYS A CA 1
ATOM 739 C C . LYS A 1 95 ? 6.702 12.191 -7.676 1.00 95.69 95 LYS A C 1
ATOM 741 O O . LYS A 1 95 ? 7.825 12.338 -7.197 1.00 95.69 95 LYS A O 1
ATOM 746 N N . GLU A 1 96 ? 5.586 12.509 -7.027 1.00 95.62 96 GLU A N 1
ATOM 747 C CA . GLU A 1 96 ? 5.583 13.023 -5.657 1.00 95.62 96 GLU A CA 1
ATOM 748 C C . GLU A 1 96 ? 6.079 11.972 -4.671 1.00 95.62 96 GLU A C 1
ATOM 750 O O . GLU A 1 96 ? 6.985 12.266 -3.903 1.00 95.62 96 GLU A O 1
ATOM 755 N N . MET A 1 97 ? 5.592 10.732 -4.737 1.00 96.81 97 MET A N 1
ATOM 756 C CA . MET A 1 97 ? 6.063 9.681 -3.826 1.00 96.81 97 MET A CA 1
ATOM 757 C C . MET A 1 97 ? 7.534 9.306 -4.062 1.00 96.81 97 MET A C 1
ATOM 759 O O . MET A 1 97 ? 8.227 8.928 -3.120 1.00 96.81 97 MET A O 1
ATOM 763 N N . TYR A 1 98 ? 8.033 9.400 -5.301 1.00 95.50 98 TYR A N 1
ATOM 764 C CA . TYR A 1 98 ? 9.413 9.045 -5.650 1.00 95.50 98 TYR A CA 1
ATOM 765 C C . TYR A 1 98 ? 10.430 10.151 -5.331 1.00 95.50 98 TYR A C 1
ATOM 767 O O . TYR A 1 98 ? 11.545 9.856 -4.896 1.00 95.50 98 TYR A O 1
ATOM 775 N N . SER A 1 99 ? 10.082 11.420 -5.558 1.00 92.25 99 SER A N 1
ATOM 776 C CA . SER A 1 99 ? 11.011 12.557 -5.427 1.00 92.25 99 SER A CA 1
ATOM 777 C C . SER A 1 99 ? 10.646 13.550 -4.324 1.00 92.25 99 SER A C 1
ATOM 779 O O . SER A 1 99 ? 11.483 14.373 -3.956 1.00 92.25 99 SER A O 1
ATOM 781 N N . GLY A 1 100 ? 9.422 13.497 -3.809 1.00 84.62 100 GLY A N 1
ATOM 782 C CA . GLY A 1 100 ? 8.924 14.391 -2.774 1.00 84.62 100 GLY A CA 1
ATOM 783 C C . GLY A 1 100 ? 9.500 14.094 -1.392 1.00 84.62 100 GLY A C 1
ATOM 784 O O . GLY A 1 100 ? 10.046 13.021 -1.126 1.00 84.62 100 GLY A O 1
ATOM 785 N N . LYS A 1 101 ? 9.373 15.089 -0.515 1.00 80.44 101 LYS A N 1
ATOM 786 C CA . LYS A 1 101 ? 9.776 15.046 0.898 1.00 80.44 101 LYS A CA 1
ATOM 787 C C . LYS A 1 101 ? 8.606 15.452 1.788 1.00 80.44 101 LYS A C 1
ATOM 789 O O . LYS A 1 101 ? 8.726 16.354 2.608 1.00 80.44 101 LYS A O 1
ATOM 794 N N . ASP A 1 102 ? 7.456 14.841 1.543 1.00 88.31 102 ASP A N 1
ATOM 795 C CA . ASP A 1 102 ? 6.251 15.105 2.315 1.00 88.31 102 ASP A CA 1
ATOM 796 C C . ASP A 1 102 ? 6.019 13.980 3.319 1.00 88.31 102 ASP A C 1
ATOM 798 O O . ASP A 1 102 ? 5.176 13.105 3.129 1.00 88.31 102 ASP A O 1
ATOM 802 N N . GLU A 1 103 ? 6.807 14.020 4.393 1.00 87.25 103 GLU A N 1
ATOM 803 C CA . GLU A 1 103 ? 6.777 13.025 5.469 1.00 87.25 103 GLU A CA 1
ATOM 804 C C . GLU A 1 103 ? 5.444 13.006 6.230 1.00 87.25 103 GLU A C 1
ATOM 806 O O . GLU A 1 103 ? 5.215 12.100 7.025 1.00 87.25 103 GLU A O 1
ATOM 811 N N . THR A 1 104 ? 4.549 13.969 5.974 1.00 90.81 104 THR A N 1
ATOM 812 C CA . THR A 1 104 ? 3.199 13.989 6.552 1.00 90.81 104 THR A CA 1
ATOM 813 C C . THR A 1 104 ? 2.214 13.128 5.769 1.00 90.81 104 THR A C 1
ATOM 815 O O . THR A 1 104 ? 1.274 12.597 6.354 1.00 90.81 104 THR A O 1
ATOM 818 N N . ARG A 1 105 ? 2.427 12.961 4.456 1.00 94.06 105 ARG A N 1
ATOM 819 C CA . ARG A 1 105 ? 1.542 12.188 3.567 1.00 94.06 105 ARG A CA 1
ATOM 820 C C . ARG A 1 105 ? 2.095 10.812 3.228 1.00 94.06 105 ARG A C 1
ATOM 822 O O . ARG A 1 105 ? 1.327 9.875 3.011 1.00 94.06 105 ARG A O 1
ATOM 829 N N . PHE A 1 106 ? 3.415 10.682 3.142 1.00 96.38 106 PHE A N 1
ATOM 830 C CA . PHE A 1 106 ? 4.073 9.426 2.809 1.00 96.38 106 PHE A CA 1
ATOM 831 C C . PHE A 1 106 ? 5.525 9.404 3.281 1.00 96.38 106 PHE A C 1
ATOM 833 O O . PHE A 1 106 ? 6.188 10.427 3.403 1.00 96.38 106 PHE A O 1
ATOM 840 N N . VAL A 1 107 ? 6.071 8.205 3.448 1.00 96.25 107 VAL A N 1
ATOM 841 C CA . VAL A 1 107 ? 7.503 8.008 3.688 1.00 96.25 107 VAL A CA 1
ATOM 842 C C . VAL A 1 107 ? 8.092 7.136 2.592 1.00 96.25 107 VAL A C 1
ATOM 844 O O . VAL A 1 107 ? 7.519 6.112 2.214 1.00 96.25 107 VAL A O 1
ATOM 847 N N . ARG A 1 108 ? 9.262 7.534 2.083 1.00 95.62 108 ARG A N 1
ATOM 848 C CA . ARG A 1 108 ? 10.034 6.765 1.102 1.00 95.62 108 ARG A CA 1
ATOM 849 C C . ARG A 1 108 ? 11.293 6.210 1.740 1.00 95.62 108 ARG A C 1
ATOM 851 O O . ARG A 1 108 ? 12.037 6.921 2.407 1.00 95.62 108 ARG A O 1
ATOM 858 N N . THR A 1 109 ? 11.572 4.944 1.469 1.00 94.75 109 THR A N 1
ATOM 859 C CA . THR A 1 109 ? 12.744 4.244 1.980 1.00 94.75 109 THR A CA 1
ATOM 860 C C . THR A 1 109 ? 13.370 3.373 0.890 1.00 94.75 109 THR A C 1
ATOM 862 O O . THR A 1 109 ? 12.701 2.866 -0.011 1.00 94.75 109 THR A O 1
ATOM 865 N N . LYS A 1 110 ? 14.698 3.233 0.946 1.00 94.62 110 LYS A N 1
ATOM 866 C CA . LYS A 1 110 ? 15.431 2.252 0.141 1.00 94.62 110 LYS A CA 1
ATOM 867 C C . LYS A 1 110 ? 15.077 0.845 0.631 1.00 94.62 110 LYS A C 1
ATOM 869 O O . LYS A 1 110 ? 15.049 0.618 1.839 1.00 94.62 110 LYS A O 1
ATOM 874 N N . SER A 1 111 ? 14.830 -0.084 -0.286 1.00 93.81 111 SER A N 1
ATOM 875 C CA . SER A 1 111 ? 14.496 -1.475 0.050 1.00 93.81 111 SER A CA 1
ATOM 876 C C . SER A 1 111 ? 15.573 -2.153 0.911 1.00 93.81 111 SER A C 1
ATOM 878 O O . SER A 1 111 ? 16.746 -1.773 0.877 1.00 93.81 111 SER A O 1
ATOM 880 N N . GLY A 1 112 ? 15.200 -3.213 1.626 1.00 93.88 112 GLY A N 1
ATOM 881 C CA . GLY A 1 112 ? 16.095 -4.016 2.465 1.00 93.88 112 GLY A CA 1
ATOM 882 C C . GLY A 1 112 ? 16.002 -3.736 3.961 1.00 93.88 112 GLY A C 1
ATOM 883 O O . GLY A 1 112 ? 16.709 -4.375 4.735 1.00 93.88 112 GLY A O 1
ATOM 884 N N . ARG A 1 113 ? 15.131 -2.818 4.383 1.00 93.06 113 ARG A N 1
ATOM 885 C CA . ARG A 1 113 ? 14.839 -2.563 5.795 1.00 93.06 113 ARG A CA 1
ATOM 886 C C . ARG A 1 113 ? 13.345 -2.400 6.022 1.00 93.06 113 ARG A C 1
ATOM 888 O O . ARG A 1 113 ? 12.615 -2.001 5.116 1.00 93.06 113 ARG A O 1
ATOM 895 N N . GLU A 1 114 ? 12.924 -2.718 7.234 1.00 96.19 114 GLU A N 1
ATOM 896 C CA . GLU A 1 114 ? 11.572 -2.446 7.703 1.00 96.19 114 GLU A CA 1
ATOM 897 C C . GLU A 1 114 ? 11.435 -0.959 8.047 1.00 96.19 114 GLU A C 1
ATOM 899 O O . GLU A 1 114 ? 12.403 -0.316 8.468 1.00 96.19 114 GLU A O 1
ATOM 904 N N . PHE A 1 115 ? 10.254 -0.400 7.813 1.00 96.44 115 PHE A N 1
ATOM 905 C CA . PHE A 1 115 ? 9.919 0.973 8.161 1.00 96.44 115 PHE A CA 1
ATOM 906 C C . PHE A 1 115 ? 8.413 1.128 8.365 1.00 96.44 115 PHE A C 1
ATOM 908 O O . PHE A 1 115 ? 7.608 0.315 7.899 1.00 96.44 115 PHE A O 1
ATOM 915 N N . GLU A 1 116 ? 8.046 2.195 9.065 1.00 97.25 116 GLU A N 1
ATOM 916 C CA . GLU A 1 116 ? 6.674 2.464 9.466 1.00 97.25 116 GLU A CA 1
ATOM 917 C C . GLU A 1 116 ? 6.246 3.877 9.064 1.00 97.25 116 GLU A C 1
ATOM 919 O O . GLU A 1 116 ? 7.072 4.785 8.944 1.00 97.25 116 GLU A O 1
ATOM 924 N N . PHE A 1 117 ? 4.946 4.051 8.844 1.00 97.31 117 PHE A N 1
ATOM 925 C CA . PHE A 1 117 ? 4.304 5.341 8.603 1.00 97.31 117 PHE A CA 1
ATOM 926 C C . PHE A 1 117 ? 2.976 5.384 9.347 1.00 97.31 117 PHE A C 1
ATOM 928 O O . PHE A 1 117 ? 2.253 4.393 9.352 1.00 97.31 117 PHE A O 1
ATOM 935 N N . SER A 1 118 ? 2.636 6.513 9.958 1.00 96.12 118 SER A N 1
ATOM 936 C CA . SER A 1 118 ? 1.406 6.656 10.731 1.00 96.12 118 SER A CA 1
ATOM 937 C C . SER A 1 118 ? 0.778 8.019 10.493 1.00 96.12 118 SER A C 1
ATOM 939 O O . SER A 1 118 ? 1.485 9.021 10.427 1.00 96.12 118 SER A O 1
ATOM 941 N N . ASP A 1 119 ? -0.550 8.045 10.423 1.00 94.12 119 ASP A N 1
ATOM 942 C CA . ASP A 1 119 ? -1.356 9.270 10.418 1.00 94.12 119 ASP A CA 1
ATOM 943 C C . ASP A 1 119 ? -2.152 9.465 11.726 1.00 94.12 119 ASP A C 1
ATOM 945 O O . ASP A 1 119 ? -3.052 10.302 11.800 1.00 94.12 119 ASP A O 1
ATOM 949 N N . GLY A 1 120 ? -1.847 8.660 12.749 1.00 93.75 120 GLY A N 1
ATOM 950 C CA . GLY A 1 120 ? -2.530 8.636 14.044 1.00 93.75 120 GLY A CA 1
ATOM 951 C C . GLY A 1 120 ? -3.784 7.756 14.101 1.00 93.75 120 GLY A C 1
ATOM 952 O O . GLY A 1 120 ? -4.155 7.325 15.189 1.00 93.75 120 GLY A O 1
ATOM 953 N N . GLN A 1 121 ? -4.411 7.429 12.966 1.00 95.44 121 GLN A N 1
ATOM 954 C CA . GLN A 1 121 ? -5.537 6.486 12.910 1.00 95.44 121 GLN A CA 1
ATOM 955 C C . GLN A 1 121 ? -5.075 5.094 12.482 1.00 95.44 121 GLN A C 1
ATOM 957 O O . GLN A 1 121 ? -5.494 4.089 13.064 1.00 95.44 121 GLN A O 1
ATOM 962 N N . PHE A 1 122 ? -4.169 5.038 11.509 1.00 97.56 122 PHE A N 1
ATOM 963 C CA . PHE A 1 122 ? -3.574 3.807 11.019 1.00 97.56 122 PHE A CA 1
ATOM 964 C C . PHE A 1 122 ? -2.048 3.876 11.037 1.00 97.56 122 PHE A C 1
ATOM 966 O O . PHE A 1 122 ? -1.438 4.913 10.785 1.00 97.56 122 PHE A O 1
ATOM 973 N N . LEU A 1 123 ? -1.442 2.724 11.294 1.00 97.88 123 LEU A N 1
ATOM 974 C CA . LEU A 1 123 ? -0.031 2.420 11.162 1.00 97.88 123 LEU A CA 1
ATOM 975 C C . LEU A 1 123 ? 0.164 1.528 9.934 1.00 97.88 123 LEU A C 1
ATOM 977 O O . LEU A 1 123 ? -0.423 0.450 9.818 1.00 97.88 123 LEU A O 1
ATOM 981 N N . LEU A 1 124 ? 1.024 1.964 9.028 1.00 98.19 124 LEU A N 1
ATOM 982 C CA . LEU A 1 124 ? 1.549 1.159 7.940 1.00 98.19 124 LEU A CA 1
ATOM 983 C C . LEU A 1 124 ? 2.870 0.553 8.373 1.00 98.19 124 LEU A C 1
ATOM 985 O O . LEU A 1 124 ? 3.817 1.282 8.656 1.00 98.19 124 LEU A O 1
ATOM 989 N N . LYS A 1 125 ? 2.947 -0.775 8.365 1.00 97.94 125 LYS A N 1
ATOM 990 C CA . LYS A 1 125 ? 4.177 -1.522 8.622 1.00 97.94 125 LYS A CA 1
ATOM 991 C C . LYS A 1 125 ? 4.661 -2.164 7.335 1.00 97.94 125 LYS A C 1
ATOM 993 O O . LYS A 1 125 ? 3.932 -2.956 6.737 1.00 97.94 125 LYS A O 1
ATOM 998 N N . THR A 1 126 ? 5.860 -1.797 6.893 1.00 97.75 126 THR A N 1
ATOM 999 C CA . THR A 1 126 ? 6.327 -2.099 5.536 1.00 97.75 126 THR A CA 1
ATOM 1000 C C . THR A 1 126 ? 7.740 -2.659 5.529 1.00 97.75 126 THR A C 1
ATOM 1002 O O . THR A 1 126 ? 8.633 -2.133 6.187 1.00 97.75 126 THR A O 1
ATOM 1005 N N . TYR A 1 127 ? 7.976 -3.684 4.717 1.00 96.12 127 TYR A N 1
ATOM 1006 C CA . TYR A 1 127 ? 9.301 -4.229 4.441 1.00 96.12 127 TYR A CA 1
ATOM 1007 C C . TYR A 1 127 ? 9.382 -4.645 2.978 1.00 96.12 127 TYR A C 1
ATOM 1009 O O . TYR A 1 127 ? 8.485 -5.307 2.481 1.00 96.12 127 TYR A O 1
ATOM 1017 N N . MET A 1 128 ? 10.460 -4.294 2.286 1.00 95.19 128 MET A N 1
ATOM 1018 C CA . MET A 1 128 ? 10.712 -4.775 0.928 1.00 95.19 128 MET A CA 1
ATOM 1019 C C . MET A 1 128 ? 12.044 -5.496 0.889 1.00 95.19 128 MET A C 1
ATOM 1021 O O . MET A 1 128 ? 13.026 -4.956 1.409 1.00 95.19 128 MET A O 1
ATOM 1025 N N . ASP A 1 129 ? 12.091 -6.650 0.230 1.00 93.50 129 ASP A N 1
ATOM 1026 C CA . ASP A 1 129 ? 13.345 -7.345 -0.047 1.00 93.50 129 ASP A CA 1
ATOM 1027 C C . ASP A 1 129 ? 14.355 -6.386 -0.688 1.00 93.50 129 ASP A C 1
ATOM 1029 O O . ASP A 1 129 ? 14.042 -5.634 -1.613 1.00 93.50 129 ASP A O 1
ATOM 1033 N N . GLY A 1 130 ? 15.577 -6.385 -0.159 1.00 85.81 130 GLY A N 1
ATOM 1034 C CA . GLY A 1 130 ? 16.655 -5.513 -0.617 1.00 85.81 130 GLY A CA 1
ATOM 1035 C C . GLY A 1 130 ? 17.741 -6.237 -1.403 1.00 85.81 130 GLY A C 1
ATOM 1036 O O . GLY A 1 130 ? 17.632 -7.413 -1.740 1.00 85.81 130 GLY A O 1
ATOM 1037 N N . GLY A 1 131 ? 18.836 -5.513 -1.645 1.00 77.38 131 GLY A N 1
ATOM 1038 C CA . GLY A 1 131 ? 19.996 -6.021 -2.380 1.00 77.38 131 GLY A CA 1
ATOM 1039 C C . GLY A 1 131 ? 19.778 -6.064 -3.894 1.00 77.38 131 GLY A C 1
ATOM 1040 O O . GLY A 1 131 ? 18.884 -5.406 -4.420 1.00 77.38 131 GLY A O 1
ATOM 1041 N N . ALA A 1 132 ? 20.613 -6.836 -4.591 1.00 74.19 132 ALA A N 1
ATOM 1042 C CA . ALA A 1 132 ? 20.508 -7.078 -6.032 1.00 74.19 132 ALA A CA 1
ATOM 1043 C C . ALA A 1 132 ? 19.460 -8.167 -6.353 1.00 74.19 132 ALA A C 1
ATOM 1045 O O . ALA A 1 132 ? 19.720 -9.079 -7.137 1.00 74.19 132 ALA A O 1
ATOM 1046 N N . ASN A 1 133 ? 18.301 -8.119 -5.688 1.00 77.25 133 ASN A N 1
ATOM 1047 C CA . ASN A 1 133 ? 17.211 -9.059 -5.924 1.00 77.25 133 ASN A CA 1
ATOM 1048 C C . ASN A 1 133 ? 16.330 -8.540 -7.064 1.00 77.25 133 ASN A C 1
ATOM 1050 O O . ASN A 1 133 ? 15.612 -7.560 -6.884 1.00 77.25 133 ASN A O 1
ATOM 1054 N N . SER A 1 134 ? 16.361 -9.211 -8.217 1.00 76.75 134 SER A N 1
ATOM 1055 C CA . SER A 1 134 ? 15.523 -8.871 -9.372 1.00 76.75 134 SER A CA 1
ATOM 1056 C C . SER A 1 134 ? 14.038 -9.157 -9.159 1.00 76.75 134 SER A C 1
ATOM 1058 O O . SER A 1 134 ? 13.226 -8.629 -9.908 1.00 76.75 134 SER A O 1
ATOM 1060 N N . LYS A 1 135 ? 13.687 -9.949 -8.137 1.00 87.88 135 LYS A N 1
ATOM 1061 C CA . LYS A 1 135 ? 12.314 -10.352 -7.828 1.00 87.88 135 LYS A CA 1
ATOM 1062 C C . LYS A 1 135 ? 11.932 -10.021 -6.381 1.00 87.88 135 LYS A C 1
ATOM 1064 O O . LYS A 1 135 ? 11.725 -10.940 -5.582 1.00 87.88 135 LYS A O 1
ATOM 1069 N N . PRO A 1 136 ? 11.952 -8.741 -5.976 1.00 92.31 136 PRO A N 1
ATOM 1070 C CA . PRO A 1 136 ? 11.746 -8.390 -4.583 1.00 92.31 136 PRO A CA 1
ATOM 1071 C C . PRO A 1 136 ? 10.278 -8.550 -4.176 1.00 92.31 136 PRO A C 1
ATOM 1073 O O . PRO A 1 136 ? 9.360 -8.198 -4.923 1.00 92.31 136 PRO A O 1
ATOM 1076 N N . VAL A 1 137 ? 10.065 -9.025 -2.949 1.00 95.31 137 VAL A N 1
ATOM 1077 C CA . VAL A 1 137 ? 8.751 -9.069 -2.312 1.00 95.31 137 VAL A CA 1
ATOM 1078 C C . VAL A 1 137 ? 8.590 -7.875 -1.371 1.00 95.31 137 VAL A C 1
ATOM 1080 O O . VAL A 1 137 ? 9.437 -7.606 -0.520 1.00 95.31 137 VAL A O 1
ATOM 1083 N N . LEU A 1 138 ? 7.497 -7.134 -1.531 1.00 96.19 138 LEU A N 1
ATOM 1084 C CA . LEU A 1 138 ? 7.094 -6.038 -0.654 1.00 96.19 138 LEU A CA 1
ATOM 1085 C C . LEU A 1 138 ? 5.985 -6.511 0.283 1.00 96.19 138 LEU A C 1
ATOM 1087 O O . LEU A 1 138 ? 4.874 -6.764 -0.161 1.00 96.19 138 LEU A O 1
ATOM 1091 N N . HIS A 1 139 ? 6.298 -6.570 1.570 1.00 96.94 139 HIS A N 1
ATOM 1092 C CA . HIS A 1 139 ? 5.403 -6.817 2.687 1.00 96.94 139 HIS A CA 1
ATOM 1093 C C . HIS A 1 139 ? 4.771 -5.512 3.183 1.00 96.94 139 HIS A C 1
ATOM 1095 O O . HIS A 1 139 ? 5.494 -4.585 3.546 1.00 96.94 139 HIS A O 1
ATOM 1101 N N . LEU A 1 140 ? 3.441 -5.447 3.264 1.00 97.69 140 LEU A N 1
ATOM 1102 C CA . LEU A 1 140 ? 2.716 -4.309 3.844 1.00 97.69 140 LEU A CA 1
ATOM 1103 C C . LEU A 1 140 ? 1.609 -4.774 4.792 1.00 97.69 140 LEU A C 1
ATOM 1105 O O . LEU A 1 140 ? 0.828 -5.661 4.445 1.00 97.69 140 LEU A O 1
ATOM 1109 N N . GLY A 1 141 ? 1.501 -4.155 5.964 1.00 98.00 141 GLY A N 1
ATOM 1110 C CA . GLY A 1 141 ? 0.393 -4.295 6.909 1.00 98.00 141 GLY A CA 1
ATOM 1111 C C . GLY A 1 141 ? -0.259 -2.943 7.189 1.00 98.00 141 GLY A C 1
ATOM 1112 O O . GLY A 1 141 ? 0.449 -1.982 7.467 1.00 98.00 141 GLY A O 1
ATOM 1113 N N . LEU A 1 142 ? -1.591 -2.876 7.122 1.00 98.38 142 LEU A N 1
ATOM 1114 C CA . LEU A 1 142 ? -2.385 -1.731 7.580 1.00 98.38 142 LEU A CA 1
ATOM 1115 C C . LEU A 1 142 ? -2.984 -2.076 8.940 1.00 98.38 142 LEU A C 1
ATOM 1117 O O . LEU A 1 142 ? -3.860 -2.937 9.002 1.00 98.38 142 LEU A O 1
ATOM 1121 N N . VAL A 1 143 ? -2.540 -1.403 9.996 1.00 97.88 143 VAL A N 1
ATOM 1122 C CA . VAL A 1 143 ? -2.922 -1.678 11.385 1.00 97.88 143 VAL A CA 1
ATOM 1123 C C . VAL A 1 143 ? -3.621 -0.455 11.979 1.00 97.88 143 VAL A C 1
ATOM 1125 O O . VAL A 1 143 ? -3.026 0.614 12.000 1.00 97.88 143 VAL A O 1
ATOM 1128 N N . PRO A 1 144 ? -4.870 -0.550 12.453 1.00 97.12 144 PRO A N 1
ATOM 1129 C CA . PRO A 1 144 ? -5.517 0.565 13.141 1.00 97.12 144 PRO A CA 1
ATOM 1130 C C . PRO A 1 144 ? -4.946 0.744 14.556 1.00 97.12 144 PRO A C 1
ATOM 1132 O O . PRO A 1 144 ? -4.612 -0.238 15.216 1.00 97.12 144 PRO A O 1
ATOM 1135 N N . PHE A 1 145 ? -4.876 1.986 15.044 1.00 93.88 145 PHE A N 1
ATOM 1136 C CA . PHE A 1 145 ? -4.510 2.257 16.443 1.00 93.88 145 PHE A CA 1
ATOM 1137 C C . PHE A 1 145 ? -5.651 1.960 17.412 1.00 93.88 145 PHE A C 1
ATOM 1139 O O . PHE A 1 145 ? -5.416 1.486 18.521 1.00 93.88 145 PHE A O 1
ATOM 1146 N N . ASN A 1 146 ? -6.887 2.251 17.004 1.00 93.12 146 ASN A N 1
ATOM 1147 C CA . ASN A 1 146 ? -8.048 1.950 17.820 1.00 93.12 146 ASN A CA 1
ATOM 1148 C C . ASN A 1 146 ? -8.318 0.447 17.774 1.00 93.12 146 ASN A C 1
ATOM 1150 O O . ASN A 1 146 ? -8.540 -0.121 16.702 1.00 93.12 146 ASN A O 1
ATOM 1154 N N . GLU A 1 147 ? -8.353 -0.189 18.942 1.00 90.06 147 GLU A N 1
ATOM 1155 C CA . GLU A 1 147 ? -8.646 -1.611 19.039 1.00 90.06 147 GLU A CA 1
ATOM 1156 C C . GLU A 1 147 ? -9.986 -1.948 18.385 1.00 90.06 147 GLU A C 1
ATOM 1158 O O . GLU A 1 147 ? -10.109 -3.007 17.768 1.00 90.06 147 GLU A O 1
ATOM 1163 N N . ASN A 1 148 ? -11.000 -1.086 18.520 1.00 91.25 148 ASN A N 1
ATOM 1164 C CA . ASN A 1 148 ? -12.343 -1.308 17.964 1.00 91.25 148 ASN A CA 1
ATOM 1165 C C . ASN A 1 148 ? -12.323 -1.391 16.438 1.00 91.25 148 ASN A C 1
ATOM 1167 O O . ASN A 1 148 ? -13.141 -2.084 15.848 1.00 91.25 148 ASN A O 1
ATOM 1171 N N . ASP A 1 149 ? -11.337 -0.758 15.806 1.00 95.06 149 ASP A N 1
ATOM 1172 C CA . ASP A 1 149 ? -11.174 -0.786 14.362 1.00 95.06 149 ASP A CA 1
ATOM 1173 C C . ASP A 1 149 ? -10.375 -2.003 13.874 1.00 95.06 149 ASP A C 1
ATOM 1175 O O . ASP A 1 149 ? -10.208 -2.161 12.668 1.00 95.06 149 ASP A O 1
ATOM 1179 N N . ILE A 1 150 ? -9.897 -2.888 14.759 1.00 95.56 150 ILE A N 1
ATOM 1180 C CA . ILE A 1 150 ? -9.237 -4.148 14.376 1.00 95.56 150 ILE A CA 1
ATOM 1181 C C . ILE A 1 150 ? -10.277 -5.135 13.831 1.00 95.56 150 ILE A C 1
ATOM 1183 O O . ILE A 1 150 ? -11.343 -5.327 14.413 1.00 95.56 150 ILE A O 1
ATOM 1187 N N . ALA A 1 151 ? -9.943 -5.836 12.745 1.00 96.00 151 ALA A N 1
ATOM 1188 C CA . ALA A 1 151 ? -10.799 -6.870 12.170 1.00 96.00 151 ALA A CA 1
ATOM 1189 C C . ALA A 1 151 ? -11.176 -7.950 13.198 1.00 96.00 151 ALA A C 1
ATOM 1191 O O . ALA A 1 151 ? -10.323 -8.477 13.919 1.00 96.00 151 ALA A O 1
ATOM 1192 N N . SER A 1 152 ? -12.441 -8.375 13.201 1.00 93.38 152 SER A N 1
ATOM 1193 C CA . SER A 1 152 ? -12.954 -9.388 14.137 1.00 93.38 152 SER A CA 1
ATOM 1194 C C . SER A 1 152 ? -12.193 -10.721 14.068 1.00 93.38 152 SER A C 1
ATOM 1196 O O . SER A 1 152 ? -11.956 -11.363 15.092 1.00 93.38 152 SER A O 1
ATOM 1198 N N . SER A 1 153 ? -11.749 -11.131 12.878 1.00 93.06 153 SER A N 1
ATOM 1199 C CA . SER A 1 153 ? -10.943 -12.341 12.675 1.00 93.06 153 SER A CA 1
ATOM 1200 C C . SER A 1 153 ? -9.564 -12.248 13.338 1.00 93.06 153 SER A C 1
ATOM 1202 O O . SER A 1 153 ? -9.080 -13.240 13.882 1.00 93.06 153 SER A O 1
ATOM 1204 N N . ILE A 1 154 ? -8.949 -11.064 13.347 1.00 93.25 154 ILE A N 1
ATOM 1205 C CA . ILE A 1 154 ? -7.661 -10.811 14.001 1.00 93.25 154 ILE A CA 1
ATOM 1206 C C . ILE A 1 154 ? -7.848 -10.671 15.506 1.00 93.25 154 ILE A C 1
ATOM 1208 O O . ILE A 1 154 ? -7.105 -11.295 16.257 1.00 93.25 154 ILE A O 1
ATOM 1212 N N . ARG A 1 155 ? -8.890 -9.966 15.959 1.00 91.94 155 ARG A N 1
ATOM 1213 C CA . ARG A 1 155 ? -9.259 -9.892 17.384 1.00 91.94 155 ARG A CA 1
ATOM 1214 C C . ARG A 1 155 ? -9.406 -11.282 18.001 1.00 91.94 155 ARG A C 1
ATOM 1216 O O . ARG A 1 155 ? -8.810 -11.555 19.040 1.00 91.94 155 ARG A O 1
ATOM 1223 N N . LYS A 1 156 ? -10.116 -12.188 17.315 1.00 91.38 156 LYS A N 1
ATOM 1224 C CA . LYS A 1 156 ? -10.263 -13.597 17.723 1.00 91.38 156 LYS A CA 1
ATOM 1225 C C . LYS A 1 156 ? -8.913 -14.315 17.825 1.00 91.38 156 LYS A C 1
ATOM 1227 O O . LYS A 1 156 ? -8.678 -15.012 18.807 1.00 91.38 156 LYS A O 1
ATOM 1232 N N . LYS A 1 157 ? -8.010 -14.122 16.855 1.00 91.00 157 LYS A N 1
ATOM 1233 C CA . LYS A 1 157 ? -6.653 -14.706 16.880 1.00 91.00 157 LYS A CA 1
ATOM 1234 C C . LYS A 1 157 ? -5.800 -14.162 18.030 1.00 91.00 157 LYS A C 1
ATOM 1236 O O . LYS A 1 157 ? -5.057 -14.921 18.643 1.00 91.00 157 LYS A O 1
ATOM 1241 N N . LEU A 1 158 ? -5.932 -12.872 18.332 1.00 90.25 158 LEU A N 1
ATOM 1242 C CA . LEU A 1 158 ? -5.200 -12.184 19.398 1.00 90.25 158 LEU A CA 1
ATOM 1243 C C . LEU A 1 158 ? -5.841 -12.344 20.787 1.00 90.25 158 LEU A C 1
ATOM 1245 O O . LEU A 1 158 ? -5.263 -11.891 21.769 1.00 90.25 158 LEU A O 1
ATOM 1249 N N . LYS A 1 159 ? -7.004 -13.007 20.886 1.00 91.38 159 LYS A N 1
ATOM 1250 C CA . LYS A 1 159 ? -7.784 -13.177 22.128 1.00 91.38 159 LYS A CA 1
ATOM 1251 C C . LYS A 1 159 ? -8.158 -11.844 22.795 1.00 91.38 159 LYS A C 1
ATOM 1253 O O . LYS A 1 159 ? -8.192 -11.748 24.020 1.00 91.38 159 LYS A O 1
ATOM 1258 N N . LEU A 1 160 ? -8.437 -10.825 21.986 1.00 85.19 160 LEU A N 1
ATOM 1259 C CA . LEU A 1 160 ? -8.912 -9.526 22.465 1.00 85.19 160 LEU A CA 1
ATOM 1260 C C . LEU A 1 160 ? -10.397 -9.605 22.868 1.00 85.19 160 LEU A C 1
ATOM 1262 O O . LEU A 1 160 ? -11.137 -10.405 22.283 1.00 85.19 160 LEU A O 1
ATOM 1266 N N . PRO A 1 161 ? -10.852 -8.794 23.843 1.00 77.50 161 PRO A N 1
ATOM 1267 C CA . PRO A 1 161 ? -12.256 -8.757 24.235 1.00 77.50 161 PRO A CA 1
ATOM 1268 C C . PRO A 1 161 ? -13.138 -8.368 23.043 1.00 77.50 161 PRO A C 1
ATOM 1270 O O . PRO A 1 161 ? -12.856 -7.411 22.314 1.00 77.50 161 PRO A O 1
ATOM 1273 N N . VAL A 1 162 ? -14.211 -9.134 22.839 1.00 66.88 162 VAL A N 1
ATOM 1274 C CA . VAL A 1 162 ? -15.200 -8.853 21.796 1.00 66.88 162 VAL A CA 1
ATOM 1275 C C . VAL A 1 162 ? -15.895 -7.545 22.153 1.00 66.88 162 VAL A C 1
ATOM 1277 O O . VAL A 1 162 ? -16.462 -7.399 23.231 1.00 66.88 162 VAL A O 1
ATOM 1280 N N . THR A 1 163 ? -15.817 -6.580 21.248 1.00 62.69 163 THR A N 1
ATOM 1281 C CA . THR A 1 163 ? -16.615 -5.360 21.316 1.00 62.69 163 THR A CA 1
ATOM 1282 C C . THR A 1 163 ? -17.990 -5.708 20.779 1.00 62.69 163 THR A C 1
ATOM 1284 O O . THR A 1 163 ? -18.096 -6.228 19.670 1.00 62.69 163 THR A O 1
ATOM 1287 N N . ASN A 1 164 ? -19.028 -5.489 21.582 1.00 48.62 164 ASN A N 1
ATOM 1288 C CA . ASN A 1 164 ? -20.412 -5.738 21.196 1.00 48.62 164 ASN A CA 1
ATOM 1289 C C . ASN A 1 164 ? -20.821 -4.738 20.096 1.00 48.62 164 ASN A C 1
ATOM 1291 O O . ASN A 1 164 ? -21.376 -3.688 20.393 1.00 48.62 164 ASN A O 1
ATOM 1295 N N . GLU A 1 165 ? -20.499 -5.031 18.835 1.00 54.44 165 GLU A N 1
ATOM 1296 C CA . GLU A 1 165 ? -20.982 -4.284 17.659 1.00 54.44 165 GLU A CA 1
ATOM 1297 C C . GLU A 1 165 ? -22.195 -4.960 16.987 1.00 54.44 165 GLU A C 1
ATOM 1299 O O . GLU A 1 165 ? -22.673 -4.473 15.970 1.00 54.44 165 GLU A O 1
ATOM 1304 N N . ASP A 1 166 ? -22.756 -6.019 17.584 1.00 48.72 166 ASP A N 1
ATOM 1305 C CA . ASP A 1 166 ? -24.048 -6.595 17.170 1.00 48.72 166 ASP A CA 1
ATOM 1306 C C . ASP A 1 166 ? -25.266 -5.860 17.792 1.00 48.72 166 ASP A C 1
ATOM 1308 O O . ASP A 1 166 ? -26.405 -6.264 17.573 1.00 48.72 166 ASP A O 1
ATOM 1312 N N . ASP A 1 167 ? -25.058 -4.773 18.552 1.00 44.78 167 ASP A N 1
ATOM 1313 C CA . ASP A 1 167 ? -26.126 -4.050 19.279 1.00 44.78 167 ASP A CA 1
ATOM 1314 C C . ASP A 1 167 ? -26.614 -2.757 18.583 1.00 44.78 167 ASP A C 1
ATOM 1316 O O . ASP A 1 167 ? -27.473 -2.043 19.095 1.00 44.78 167 ASP A O 1
ATOM 1320 N N . PHE A 1 168 ? -26.134 -2.453 17.370 1.00 49.34 168 PHE A N 1
ATOM 1321 C CA . PHE A 1 168 ? -26.712 -1.393 16.527 1.00 49.34 168 PHE A CA 1
ATOM 1322 C C . PHE A 1 168 ? -27.671 -1.965 15.472 1.00 49.34 168 PHE A C 1
ATOM 1324 O O . PHE A 1 168 ? -27.419 -1.951 14.272 1.00 49.34 168 PHE A O 1
ATOM 1331 N N . GLY A 1 169 ? -28.805 -2.456 15.980 1.00 34.78 169 GLY A N 1
ATOM 1332 C CA . GLY A 1 169 ? -30.149 -2.339 15.406 1.00 34.78 169 GLY A CA 1
ATOM 1333 C C . GLY A 1 169 ? -30.342 -2.505 13.895 1.00 34.78 169 GLY A C 1
ATOM 1334 O O . GLY A 1 169 ? -30.526 -1.524 13.177 1.00 34.78 169 GLY A O 1
ATOM 1335 N N . LEU A 1 170 ? -30.537 -3.748 13.455 1.00 32.72 170 LEU A N 1
ATOM 1336 C CA . LEU A 1 170 ? -31.564 -4.045 12.451 1.00 32.72 170 LEU A CA 1
ATOM 1337 C C . LEU A 1 170 ? -32.818 -4.522 13.202 1.00 32.72 170 LEU A C 1
ATOM 1339 O O . LEU A 1 170 ? -32.692 -5.392 14.067 1.00 32.72 170 LEU A O 1
ATOM 1343 N N . PRO A 1 171 ? -34.025 -3.980 12.937 1.00 34.22 171 PRO A N 1
ATOM 1344 C CA . PRO A 1 171 ? -35.227 -4.431 13.622 1.00 34.22 171 PRO A CA 1
ATOM 1345 C C . PRO A 1 171 ? -35.556 -5.855 13.167 1.00 34.22 171 PRO A C 1
ATOM 1347 O O . PRO A 1 171 ? -36.155 -6.070 12.114 1.00 34.22 171 PRO A O 1
ATOM 1350 N N . HIS A 1 172 ? -35.175 -6.840 13.977 1.00 36.31 172 HIS A N 1
ATOM 1351 C CA . HIS A 1 172 ? -35.767 -8.163 13.893 1.00 36.31 172 HIS A CA 1
ATOM 1352 C C . HIS A 1 172 ? -37.233 -8.046 14.311 1.00 36.31 172 HIS A C 1
ATOM 1354 O O . HIS A 1 172 ? -37.561 -7.757 15.461 1.00 36.31 172 HIS A O 1
ATOM 1360 N N . VAL A 1 173 ? -38.112 -8.241 13.329 1.00 36.72 173 VAL A N 1
ATOM 1361 C CA . VAL A 1 173 ? -39.542 -8.471 13.513 1.00 36.72 173 VAL A CA 1
ATOM 1362 C C . VAL A 1 173 ? -39.709 -9.564 14.569 1.00 36.72 173 VAL A C 1
ATOM 1364 O O . VAL A 1 173 ? -39.282 -10.701 14.382 1.00 36.72 173 VAL A O 1
ATOM 1367 N N . ALA A 1 174 ? -40.275 -9.179 15.710 1.00 32.75 174 ALA A N 1
ATOM 1368 C CA . ALA A 1 174 ? -40.511 -10.063 16.834 1.00 32.75 174 ALA A CA 1
ATOM 1369 C C . ALA A 1 174 ? -41.666 -11.022 16.516 1.00 32.75 174 ALA A C 1
ATOM 1371 O O . ALA A 1 174 ? -42.833 -10.633 16.575 1.00 32.75 174 ALA A O 1
ATOM 1372 N N . GLU A 1 175 ? -41.354 -12.288 16.245 1.00 34.41 175 GLU A N 1
ATOM 1373 C CA . GLU A 1 175 ? -42.313 -13.371 16.441 1.00 34.41 175 GLU A CA 1
ATOM 1374 C C . GLU A 1 175 ? -42.222 -13.866 17.887 1.00 34.41 175 GLU A C 1
ATOM 1376 O O . GLU A 1 175 ? -41.209 -14.382 18.358 1.00 34.41 175 GLU A O 1
ATOM 1381 N N . LYS A 1 176 ? -43.317 -13.650 18.620 1.00 31.81 176 LYS A N 1
ATOM 1382 C CA . LYS A 1 176 ? -43.568 -14.220 19.943 1.00 31.81 176 LYS A CA 1
ATOM 1383 C C . LYS A 1 176 ? -43.696 -15.741 19.833 1.00 31.81 176 LYS A C 1
ATOM 1385 O O . LYS A 1 176 ? -44.642 -16.219 19.217 1.00 31.81 176 LYS A O 1
ATOM 1390 N N . SER A 1 177 ? -42.904 -16.482 20.603 1.00 34.31 177 SER A N 1
ATOM 1391 C CA . SER A 1 177 ? -43.381 -17.741 21.184 1.00 34.31 177 SER A CA 1
ATOM 1392 C C . SER A 1 177 ? -42.729 -18.017 22.536 1.00 34.31 177 SER A C 1
ATOM 1394 O O . SER A 1 177 ? -41.511 -18.049 22.679 1.00 34.31 177 SER A O 1
ATOM 1396 N N . SER A 1 178 ? -43.593 -18.193 23.524 1.00 30.36 178 SER A N 1
ATOM 1397 C CA . SER A 1 178 ? -43.357 -18.506 24.929 1.00 30.36 178 SER A CA 1
ATOM 1398 C C . SER A 1 178 ? -42.985 -19.971 25.186 1.00 30.36 178 SER A C 1
ATOM 1400 O O . SER A 1 178 ? -43.629 -20.853 24.624 1.00 30.36 178 SER A O 1
ATOM 1402 N N . SER A 1 179 ? -42.061 -20.230 26.120 1.00 31.48 179 SER A N 1
ATOM 1403 C CA . SER A 1 179 ? -42.117 -21.267 2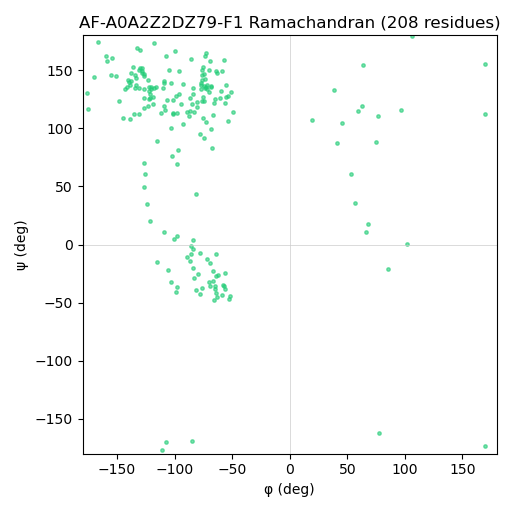7.189 1.00 31.48 179 SER A CA 1
ATOM 1404 C C . SER A 1 179 ? -40.732 -21.373 27.866 1.00 31.48 179 SER A C 1
ATOM 1406 O O . SER A 1 179 ? -39.717 -21.468 27.194 1.00 31.48 179 SER A O 1
ATOM 1408 N N . LEU A 1 180 ? -40.612 -20.980 29.139 1.00 29.19 180 LEU A N 1
ATOM 1409 C CA . LEU A 1 180 ? -40.634 -21.796 30.371 1.00 29.19 180 LEU A CA 1
ATOM 1410 C C . LEU A 1 180 ? -39.339 -22.589 30.684 1.00 29.19 180 LEU A C 1
ATOM 1412 O O . LEU A 1 180 ? -39.051 -23.612 30.080 1.00 29.19 180 LEU A O 1
ATOM 1416 N N . THR A 1 181 ? -38.671 -22.119 31.753 1.00 31.28 181 THR A N 1
ATOM 1417 C CA . THR A 1 181 ? -38.039 -22.862 32.875 1.00 31.28 181 THR A CA 1
ATOM 1418 C C . THR A 1 181 ? -36.869 -23.829 32.616 1.00 31.28 181 THR A C 1
ATOM 1420 O O . THR A 1 181 ? -37.072 -24.903 32.065 1.00 31.28 181 THR A O 1
ATOM 1423 N N . ASN A 1 182 ? -35.687 -23.575 33.203 1.00 30.88 182 ASN A N 1
ATOM 1424 C CA . ASN A 1 182 ? -3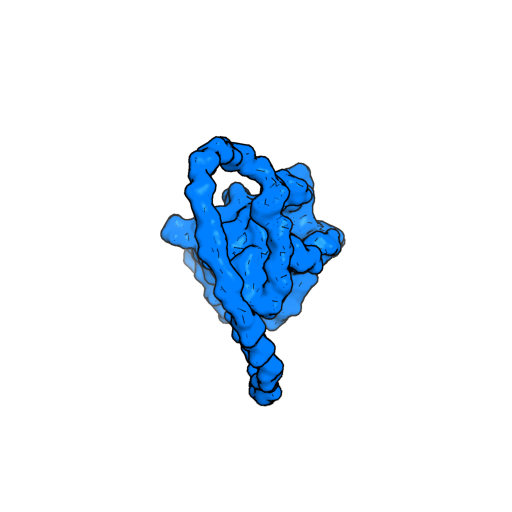5.267 -24.101 34.522 1.00 30.88 182 ASN A CA 1
ATOM 1425 C C . ASN A 1 182 ? -33.770 -23.864 34.827 1.00 30.88 182 ASN A C 1
ATOM 1427 O O . ASN A 1 182 ? -32.941 -23.710 33.937 1.00 30.88 182 ASN A O 1
ATOM 1431 N N . ASN A 1 183 ? -33.480 -23.838 36.129 1.00 32.69 183 ASN A N 1
ATOM 1432 C CA . ASN A 1 183 ? -32.187 -23.662 36.797 1.00 32.69 183 ASN A CA 1
ATOM 1433 C C . ASN A 1 183 ? -31.127 -24.722 36.430 1.00 32.69 183 ASN A C 1
ATOM 1435 O O . ASN A 1 183 ? -31.494 -25.884 36.291 1.00 32.69 183 ASN A O 1
ATOM 1439 N N . ALA A 1 184 ? -29.834 -24.353 36.451 1.00 31.42 184 ALA A N 1
ATOM 1440 C CA . ALA A 1 184 ? -28.743 -25.158 37.038 1.00 31.42 184 ALA A CA 1
ATOM 1441 C C . ALA A 1 184 ? -27.376 -24.424 37.022 1.00 31.42 184 ALA A C 1
ATOM 1443 O O . ALA A 1 184 ? -26.833 -24.089 35.977 1.00 31.42 184 ALA A O 1
ATOM 1444 N N . GLU A 1 185 ? -26.863 -24.175 38.229 1.00 29.92 185 GLU A N 1
ATOM 1445 C CA . GLU A 1 185 ? -25.489 -24.415 38.711 1.00 29.92 185 GLU A CA 1
ATOM 1446 C C . GLU A 1 185 ? -24.243 -24.032 37.876 1.00 29.92 185 GLU A C 1
ATOM 1448 O O . GLU A 1 185 ? -23.768 -24.736 36.995 1.00 29.92 185 GLU A O 1
ATOM 1453 N N . ARG A 1 186 ? -23.614 -22.936 38.323 1.00 28.12 186 ARG A N 1
ATOM 1454 C CA . ARG A 1 186 ? -22.235 -22.842 38.854 1.00 28.12 186 ARG A CA 1
ATOM 1455 C C . ARG A 1 186 ? -21.250 -23.980 38.503 1.00 28.12 186 ARG A C 1
ATOM 1457 O O . ARG A 1 186 ? -21.205 -24.985 39.201 1.00 28.12 186 ARG A O 1
ATOM 1464 N N . LEU A 1 187 ? -20.289 -23.692 37.620 1.00 30.47 187 LEU A N 1
ATOM 1465 C CA . LEU A 1 187 ? -18.927 -24.240 37.703 1.00 30.47 187 LEU A CA 1
ATOM 1466 C C . LEU A 1 187 ? -17.895 -23.131 37.457 1.00 30.47 187 LEU A C 1
ATOM 1468 O O . LEU A 1 187 ? -17.777 -22.572 36.369 1.00 30.47 187 LEU A O 1
ATOM 1472 N N . GLN A 1 188 ? -17.163 -22.805 38.521 1.00 32.34 188 GLN A N 1
ATOM 1473 C CA . GLN A 1 188 ? -15.905 -22.071 38.472 1.00 32.34 188 GLN A CA 1
ATOM 1474 C C . GLN A 1 188 ? -14.827 -23.002 37.905 1.00 32.34 188 GLN A C 1
ATOM 1476 O O . GLN A 1 188 ? -14.706 -24.138 38.357 1.00 32.34 188 GLN A O 1
ATOM 1481 N N . SER A 1 189 ? -13.999 -22.510 36.985 1.00 29.02 189 SER A N 1
ATOM 1482 C CA . SER A 1 189 ? -12.696 -23.116 36.706 1.00 29.02 189 SER A CA 1
ATOM 1483 C C . SER A 1 189 ? -11.661 -22.018 36.514 1.00 29.02 189 SER A C 1
ATOM 1485 O O . SER A 1 189 ? -11.654 -21.290 35.524 1.00 29.02 189 SER A O 1
ATOM 1487 N N . THR A 1 190 ? -10.801 -21.898 37.515 1.00 29.55 190 THR A N 1
ATOM 1488 C CA . THR A 1 190 ? -9.604 -21.065 37.561 1.00 29.55 190 THR A CA 1
ATOM 1489 C C . THR A 1 190 ? -8.450 -21.681 36.760 1.00 29.55 190 THR A C 1
ATOM 1491 O O . THR A 1 190 ? -8.213 -22.877 36.861 1.00 29.55 190 THR A O 1
ATOM 1494 N N . CYS A 1 191 ? -7.743 -20.808 36.032 1.00 27.44 191 CYS A N 1
ATOM 1495 C CA . CYS A 1 191 ? -6.295 -20.705 35.765 1.00 27.44 191 CYS A CA 1
ATOM 1496 C C . CYS A 1 191 ? -5.431 -21.967 35.542 1.00 27.44 191 CYS A C 1
ATOM 1498 O O . CYS A 1 191 ? -5.362 -22.826 36.407 1.00 27.44 191 CYS A O 1
ATOM 1500 N N . PHE A 1 192 ? -4.589 -21.953 34.495 1.00 27.00 192 PHE A N 1
ATOM 1501 C CA . PHE A 1 192 ? -3.124 -21.777 34.622 1.00 27.00 192 PHE A CA 1
ATOM 1502 C C . PHE A 1 192 ? -2.440 -21.708 33.239 1.00 27.00 192 PHE A C 1
ATOM 1504 O O . PHE A 1 192 ? -2.646 -22.568 32.386 1.00 27.00 192 PHE A O 1
ATOM 1511 N N . CYS A 1 193 ? -1.592 -20.696 33.038 1.00 33.34 193 CYS A N 1
ATOM 1512 C CA . CYS A 1 193 ? -0.611 -20.630 31.950 1.00 33.34 193 CYS A CA 1
ATOM 1513 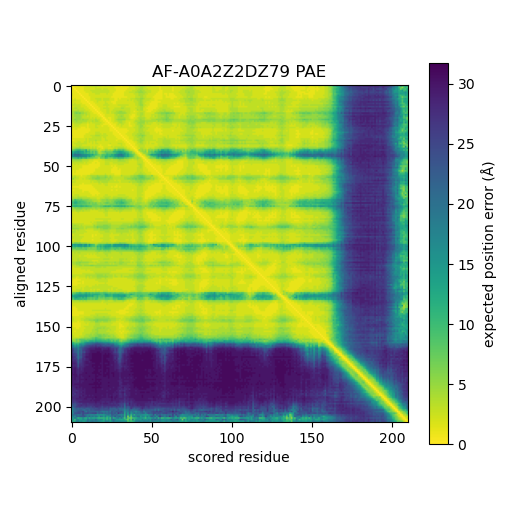C C . CYS A 1 193 ? 0.728 -21.204 32.431 1.00 33.34 193 CYS A C 1
ATOM 1515 O O . CYS A 1 193 ? 1.189 -20.805 33.502 1.00 33.34 193 CYS A O 1
ATOM 1517 N N . PRO A 1 194 ? 1.421 -21.996 31.597 1.00 34.47 194 PRO A N 1
ATOM 1518 C CA . PRO A 1 194 ? 2.870 -22.076 31.658 1.00 34.47 194 PRO A CA 1
ATOM 1519 C C . PRO A 1 194 ? 3.521 -21.680 30.320 1.00 34.47 194 PRO A C 1
ATOM 1521 O O . PRO A 1 194 ? 3.187 -22.202 29.264 1.00 34.47 194 PRO A O 1
ATOM 1524 N N . CYS A 1 195 ? 4.490 -20.768 30.431 1.00 30.56 195 CYS A N 1
ATOM 1525 C CA . CYS A 1 195 ? 5.678 -20.601 29.587 1.00 30.56 195 CYS A CA 1
ATOM 1526 C C . CYS A 1 195 ? 5.544 -20.327 28.072 1.00 30.56 195 CYS A C 1
ATOM 1528 O O . CYS A 1 195 ? 5.291 -21.214 27.271 1.00 30.56 195 CYS A O 1
ATOM 1530 N N . GLY A 1 196 ? 6.004 -19.127 27.692 1.00 32.75 196 GLY A N 1
ATOM 1531 C CA . GLY A 1 196 ? 7.261 -19.022 26.939 1.00 32.75 196 GLY A CA 1
ATOM 1532 C C . GLY A 1 196 ? 7.174 -18.929 25.412 1.00 32.75 196 GLY A C 1
ATOM 1533 O O . GLY A 1 196 ? 6.867 -19.901 24.739 1.00 32.75 196 GLY A O 1
ATOM 1534 N N . ALA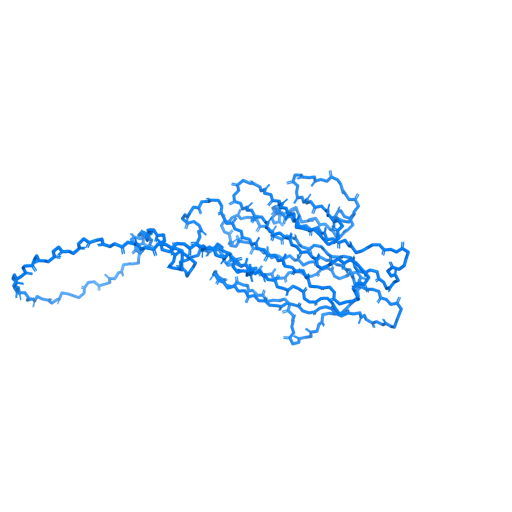 A 1 197 ? 7.612 -17.773 24.901 1.00 29.69 197 ALA A N 1
ATOM 1535 C CA . ALA A 1 197 ? 7.960 -17.465 23.510 1.00 29.69 197 ALA A CA 1
ATOM 1536 C C . ALA A 1 197 ? 6.791 -17.278 22.523 1.00 29.69 197 ALA A C 1
ATOM 1538 O O . ALA A 1 197 ? 6.412 -18.169 21.766 1.00 29.69 197 ALA A O 1
ATOM 1539 N N . ILE A 1 198 ? 6.303 -16.036 22.437 1.00 31.44 198 ILE A N 1
ATOM 1540 C CA . ILE A 1 198 ? 5.586 -15.558 21.251 1.00 31.44 198 ILE A CA 1
ATOM 1541 C C . ILE A 1 198 ? 6.644 -15.232 20.191 1.00 31.44 198 ILE A C 1
ATOM 1543 O O . ILE A 1 198 ? 7.236 -14.155 20.187 1.00 31.44 198 ILE A O 1
ATOM 1547 N N . SER A 1 199 ? 6.906 -16.191 19.305 1.00 31.78 199 SER A N 1
ATOM 1548 C CA . SER A 1 199 ? 7.516 -15.906 18.008 1.00 31.78 199 SER A CA 1
ATOM 1549 C C . SER A 1 199 ? 6.436 -15.284 17.127 1.00 31.78 199 SER A C 1
ATOM 1551 O O . SER A 1 199 ? 5.471 -15.952 16.752 1.00 31.78 199 SER A O 1
ATOM 1553 N N . VAL A 1 200 ? 6.557 -13.987 16.845 1.00 33.38 200 VAL A N 1
ATOM 1554 C CA . VAL A 1 200 ? 5.668 -13.285 15.914 1.00 33.38 200 VAL A CA 1
ATOM 1555 C C . VAL A 1 200 ? 6.068 -13.710 14.504 1.00 33.38 200 VAL A C 1
ATOM 1557 O O . VAL A 1 200 ? 6.982 -13.158 13.893 1.00 33.38 200 VAL A O 1
ATOM 1560 N N . SER A 1 201 ? 5.421 -14.762 14.007 1.00 32.81 201 SER A N 1
ATOM 1561 C CA . SER A 1 201 ? 5.559 -15.209 12.626 1.00 32.81 201 SER A CA 1
ATOM 1562 C C . SER A 1 201 ? 5.102 -14.099 11.682 1.00 32.81 201 SER A C 1
ATOM 1564 O O . SER A 1 201 ? 3.990 -13.584 11.808 1.00 32.81 201 SER A O 1
ATOM 1566 N N . ARG A 1 202 ? 5.984 -13.746 10.745 1.00 39.06 202 ARG A N 1
ATOM 1567 C CA . ARG A 1 202 ? 5.783 -12.749 9.691 1.00 39.06 202 ARG A CA 1
ATOM 1568 C C . ARG A 1 202 ? 4.511 -13.052 8.889 1.00 39.06 202 ARG A C 1
ATOM 1570 O O . ARG A 1 202 ? 4.511 -13.958 8.061 1.00 39.06 202 ARG A O 1
ATOM 1577 N N . CYS A 1 203 ? 3.465 -12.264 9.107 1.00 29.67 203 CYS A N 1
ATOM 1578 C CA . CYS A 1 203 ? 2.322 -12.146 8.208 1.00 29.67 203 CYS A CA 1
ATOM 1579 C C . CYS A 1 203 ? 2.258 -10.689 7.741 1.00 29.67 203 CYS A C 1
ATOM 1581 O O . CYS A 1 203 ? 2.378 -9.760 8.536 1.00 29.67 203 CYS A O 1
ATOM 1583 N N . GLY A 1 204 ? 2.218 -10.513 6.426 1.00 32.41 204 GLY A N 1
ATOM 1584 C CA . GLY A 1 204 ? 2.273 -9.237 5.730 1.00 32.41 204 GLY A CA 1
ATOM 1585 C C . GLY A 1 204 ? 1.939 -9.493 4.265 1.00 32.41 204 GLY A C 1
ATOM 1586 O O . GLY A 1 204 ? 2.286 -10.545 3.733 1.00 32.41 204 GLY A O 1
ATOM 1587 N N . PHE A 1 205 ? 1.234 -8.562 3.617 1.00 34.34 205 PHE A N 1
ATOM 1588 C CA . PHE A 1 205 ? 0.839 -8.714 2.208 1.00 34.34 205 PHE A CA 1
ATOM 1589 C C . PHE A 1 205 ? 2.034 -8.602 1.300 1.00 34.34 205 PHE A C 1
ATOM 1591 O O . PHE A 1 205 ? 2.736 -7.614 1.418 1.00 34.34 205 PHE A O 1
ATOM 1598 N N . ASN A 1 206 ? 2.176 -9.548 0.379 1.00 41.78 206 ASN A N 1
ATOM 1599 C CA . ASN A 1 206 ? 3.286 -9.621 -0.550 1.00 41.78 206 ASN A CA 1
ATOM 1600 C C . ASN A 1 206 ? 2.859 -9.009 -1.882 1.00 41.78 206 ASN A C 1
ATOM 1602 O O . ASN A 1 206 ? 2.027 -9.585 -2.580 1.00 41.78 206 ASN A O 1
ATOM 1606 N N . ILE A 1 207 ? 3.450 -7.883 -2.271 1.00 55.81 207 ILE A N 1
ATOM 1607 C CA . ILE A 1 207 ? 3.587 -7.577 -3.695 1.00 55.81 207 ILE A CA 1
ATOM 1608 C C . ILE A 1 207 ? 4.828 -8.308 -4.158 1.00 55.81 207 ILE A C 1
ATOM 1610 O O . ILE A 1 207 ? 5.928 -7.993 -3.710 1.00 55.81 207 ILE A O 1
ATOM 1614 N N . VAL A 1 208 ? 4.647 -9.290 -5.031 1.00 63.28 208 VAL A N 1
ATOM 1615 C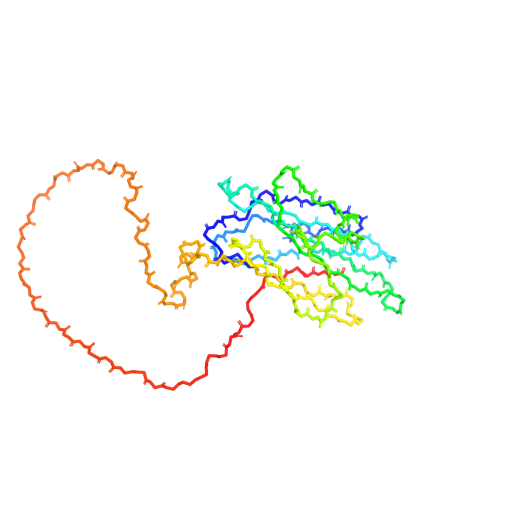 CA . VAL A 1 208 ? 5.775 -9.935 -5.694 1.00 63.28 208 VAL A CA 1
ATOM 1616 C C . VAL A 1 208 ? 6.034 -9.146 -6.961 1.00 63.28 208 VAL A C 1
ATOM 1618 O O . VAL A 1 208 ? 5.197 -9.084 -7.859 1.00 63.28 208 VAL A O 1
ATOM 1621 N N . LEU A 1 209 ? 7.182 -8.493 -7.020 1.00 61.31 209 LEU A N 1
ATOM 1622 C CA . LEU A 1 209 ? 7.580 -7.739 -8.194 1.00 61.31 209 LEU A CA 1
ATOM 1623 C C . LEU A 1 209 ? 8.580 -8.607 -8.956 1.00 61.31 209 LEU A C 1
ATOM 1625 O O . LEU A 1 209 ? 9.529 -9.091 -8.346 1.00 61.31 209 LEU A O 1
ATOM 1629 N N . LEU A 1 210 ? 8.311 -8.879 -10.236 1.00 46.47 210 LEU A N 1
ATOM 1630 C CA . LEU A 1 210 ? 9.059 -9.818 -11.084 1.00 46.47 210 LEU A CA 1
ATOM 1631 C C . LEU A 1 210 ? 9.848 -9.127 -12.198 1.00 46.47 210 LEU A C 1
ATOM 1633 O O . LEU A 1 210 ? 9.384 -8.084 -12.718 1.00 46.47 210 LEU A O 1
#

InterPro domains:
  IPR015926 Cytolysin/lectin [G3DSA:2.60.270.20] (1-140)
  IPR015926 Cytolysin/lectin [SSF63724] (4-130)
  IPR050677 Actinoporin Pore-Forming Toxin [PTHR40388] (4-129)

Secondary structure (DSSP, 8-state):
-B-BSSPEEEEEEEEEE-EE-GGG----B-TT---EEEEE-SSTT--EEEEEEEEEHHHH-EEEEEEEEE-S-TTT---EEEEEEEETTSPPPHHHHHH---TTTEEEEESSSEEEEE-SSEEEEEEE--SS-SS-EEEEEEEESSGGGB-HHHHHHHTPPPP--TTS------------------------------------EEEEE-

Solvent-accessible surface area (backbone atoms only — not comparable to full-atom values): 12144 Å² total; per-residue (Å²): 38,32,41,19,54,48,38,33,31,76,59,43,79,49,76,81,37,40,39,68,39,81,96,29,46,76,65,64,41,48,50,49,36,66,65,59,34,34,40,28,42,70,49,98,85,42,27,33,27,28,29,43,33,28,33,43,32,88,87,68,49,32,24,43,38,41,35,43,36,39,56,61,55,52,91,86,39,73,45,36,38,24,42,31,58,31,45,71,90,56,71,81,48,58,67,46,56,73,71,52,86,50,75,83,44,33,49,66,46,64,40,55,49,76,49,74,46,67,78,82,56,42,38,38,46,35,35,29,54,36,80,84,52,79,61,32,41,33,30,33,31,42,37,43,66,49,72,86,43,36,5,68,69,47,34,60,75,70,70,51,85,84,74,84,74,86,75,77,74,76,88,73,81,82,79,87,80,90,83,86,89,84,89,82,82,90,80,90,82,81,86,86,88,82,84,85,81,88,76,83,73,91,79,52,16,39,37,43,35,72

Mean predicted aligned error: 11.89 Å

Organism: Stomphia coccinea (NCBI:txid1929765)

Nearest PDB structures (foldseek):
  6k2g-assembly2_B  TM=7.883E-01  e=2.002E-06  Actinia fragacea
  4wdc-assembly1_A  TM=7.933E-01  e=2.749E-06  Actinia fragacea
  4tsp-assembly2_B  TM=7.836E-01  e=4.198E-06  Actinia fragacea
  1tzq-assembly1_A  TM=7.308E-01  e=6.410E-06  Actinia equina
  1kd6-assembly1_A  TM=7.280E-01  e=1.796E-04  Actinia equina